Protein AF-A0A7W1S9Z3-F1 (afdb_monomer)

Foldseek 3Di:
DAAEWAEEEEALALVRLQVLLVCLVVVTAYEYEAQADQLDQLAFQAAFKDKQDLQFLDLVSNVVSVVVVVVQVVLCVVLVHDFWAFQKEKEKEFPPQPRNVSSVVSCVVSVADKDKAFPVRCCVQQVLWDDDRRMIMIIHRRMTIGRRSVSSVSSNVSSVVSPYHYYHSWDWPDWDDDPQKIWTDTPPHIHIHRYYHYDNFLQVQVRVVRVVRHDPDWKFKWKKFAFDFPCLVCQARNNHHWYWYSYDCVLPVFIKTWHGQDPNRHTIIIGPTHDTDDHSVPDDFDDDVVRVVSRVVVCVNTRVRTDGTPDMTIHMHD

Mean predicted aligned error: 3.69 Å

Radius of gyration: 21.18 Å; Cα contacts (8 Å, |Δi|>4): 714; chains: 1; bounding box: 55×40×62 Å

Nearest PDB structures (foldseek):
  3m0o-assembly2_B  TM=9.487E-01  e=1.209E-37  Bacillus sp. B-0618
  3m12-assembly1_A  TM=9.462E-01  e=5.869E-37  Bacillus sp. B-0618
  2a89-assembly1_A  TM=9.460E-01  e=8.981E-37  Bacillus sp. B-0618
  3bhk-assembly1_A  TM=9.436E-01  e=2.681E-36  Bacillus sp. B-0618
  7exs-assembly1_A  TM=9.463E-01  e=5.559E-36  Thermomicrobium roseum DSM 5159

pLDDT: mean 95.24, std 4.73, range [48.91, 98.88]

Solvent-accessible surface area (backbone atoms only — not comparable to full-atom values): 16534 Å² total; per-residue (Å²): 130,70,55,79,33,51,31,35,29,35,23,59,36,54,64,18,13,48,49,43,20,58,42,5,71,69,72,37,46,29,37,38,34,15,60,46,61,82,79,44,75,88,50,64,40,48,49,79,64,40,83,45,62,54,83,31,65,44,48,69,55,28,56,51,36,63,63,44,56,61,53,50,56,53,46,25,66,73,65,72,49,91,49,72,45,70,35,18,26,35,41,34,32,50,68,80,40,65,64,61,52,36,16,54,50,22,27,56,76,62,71,47,80,67,44,83,35,50,23,70,56,42,38,69,76,39,66,67,41,51,64,53,83,68,27,30,33,40,38,31,66,81,9,18,40,29,33,32,36,58,50,27,51,45,25,44,55,50,7,44,74,43,61,24,47,77,39,58,62,39,48,77,75,48,74,47,80,53,98,76,33,32,41,41,30,39,93,88,53,52,37,34,19,54,38,74,46,86,35,44,60,55,58,34,48,66,58,34,40,76,73,72,43,84,64,96,65,52,29,25,49,24,52,44,34,17,25,39,46,82,57,57,79,58,33,24,69,78,57,24,45,28,38,38,40,60,60,59,55,90,83,36,87,41,42,40,33,35,35,36,16,60,95,80,56,32,38,34,46,33,43,65,55,61,54,73,49,85,54,77,87,76,65,76,64,71,71,59,64,70,62,51,54,52,48,49,56,48,23,60,60,38,26,62,52,48,68,49,82,71,47,68,43,48,41,43,46,89

Structure (mmCIF, N/CA/C/O backbone):
data_AF-A0A7W1S9Z3-F1
#
_entry.id   AF-A0A7W1S9Z3-F1
#
loop_
_atom_site.group_PDB
_atom_site.id
_atom_site.type_symbol
_atom_site.label_atom_id
_atom_site.label_alt_id
_atom_site.label_comp_id
_atom_site.label_asym_id
_atom_site.label_entity_id
_atom_site.label_seq_id
_atom_site.pdbx_PDB_ins_code
_atom_site.Cartn_x
_atom_site.Cartn_y
_atom_site.Cartn_z
_atom_site.occupancy
_atom_site.B_iso_or_equiv
_atom_site.auth_seq_id
_atom_site.auth_comp_id
_atom_site.auth_asym_id
_atom_site.auth_atom_id
_atom_site.pdbx_PDB_model_num
ATOM 1 N N . MET A 1 1 ? -28.248 4.549 26.905 1.00 48.91 1 MET A N 1
ATOM 2 C CA . MET A 1 1 ? -27.592 3.364 27.504 1.00 48.91 1 MET A CA 1
ATOM 3 C C . MET A 1 1 ? -26.365 3.081 26.658 1.00 48.91 1 MET A C 1
ATOM 5 O O . MET A 1 1 ? -26.516 3.104 25.446 1.00 48.91 1 MET A O 1
ATOM 9 N N . ALA A 1 2 ? -25.180 2.916 27.246 1.00 60.16 2 ALA A N 1
ATOM 10 C CA . ALA A 1 2 ? -23.969 2.644 26.470 1.00 60.16 2 ALA A CA 1
ATOM 11 C C . ALA A 1 2 ? -24.013 1.217 25.902 1.00 60.16 2 ALA A C 1
ATOM 13 O O . ALA A 1 2 ? -24.284 0.265 26.637 1.00 60.16 2 ALA A O 1
ATOM 14 N N . THR A 1 3 ? -23.771 1.069 24.600 1.00 75.62 3 THR A N 1
ATOM 15 C CA . THR A 1 3 ? -23.651 -0.246 23.959 1.00 75.62 3 THR A CA 1
ATOM 16 C C . THR A 1 3 ? -22.256 -0.797 24.244 1.00 75.62 3 THR A C 1
ATOM 18 O O . THR A 1 3 ? -21.263 -0.132 23.950 1.00 75.62 3 THR A O 1
ATOM 21 N N . ASN A 1 4 ? -22.182 -1.991 24.840 1.00 90.31 4 ASN A N 1
ATOM 22 C CA . ASN A 1 4 ? -20.926 -2.580 25.302 1.00 90.31 4 ASN A CA 1
ATOM 23 C C . ASN A 1 4 ? -20.324 -3.548 24.272 1.00 90.31 4 ASN A C 1
ATOM 25 O O . ASN A 1 4 ? -20.988 -4.516 23.893 1.00 90.31 4 ASN A O 1
ATOM 29 N N . PHE A 1 5 ? -19.061 -3.333 23.907 1.00 97.88 5 PHE A N 1
ATOM 30 C CA . PHE A 1 5 ? -18.268 -4.142 22.976 1.00 97.88 5 PHE A CA 1
ATOM 31 C C . PHE A 1 5 ? -17.057 -4.771 23.674 1.00 97.88 5 PHE A C 1
ATOM 33 O O . PHE A 1 5 ? -16.662 -4.358 24.761 1.00 97.88 5 PHE A O 1
ATOM 40 N N . ASP A 1 6 ? -16.433 -5.758 23.042 1.00 98.06 6 ASP A N 1
ATOM 41 C CA . ASP A 1 6 ? -15.171 -6.315 23.537 1.00 98.06 6 ASP A CA 1
ATOM 42 C C . ASP A 1 6 ? -13.989 -5.482 23.004 1.00 98.06 6 ASP A C 1
ATOM 44 O O . ASP A 1 6 ? -13.036 -5.192 23.734 1.00 98.06 6 ASP A O 1
ATOM 48 N N . ALA A 1 7 ? -14.098 -4.992 21.760 1.00 98.50 7 ALA A N 1
ATOM 49 C CA . ALA A 1 7 ? -13.136 -4.076 21.154 1.00 98.50 7 ALA A CA 1
ATOM 50 C C . ALA A 1 7 ? -13.803 -2.989 20.294 1.00 98.50 7 ALA A C 1
ATOM 52 O O . ALA A 1 7 ? -14.726 -3.265 19.526 1.00 98.50 7 ALA A O 1
ATOM 53 N N . ILE A 1 8 ? -13.277 -1.764 20.377 1.00 98.62 8 ILE A N 1
ATOM 54 C CA . ILE A 1 8 ? -13.543 -0.685 19.414 1.00 98.62 8 ILE A CA 1
ATOM 55 C C . ILE A 1 8 ? -12.305 -0.485 18.536 1.00 98.62 8 ILE A C 1
ATOM 57 O O . ILE A 1 8 ? -11.194 -0.363 19.047 1.00 98.62 8 ILE A O 1
ATOM 61 N N . VAL A 1 9 ? -12.478 -0.418 17.220 1.00 98.69 9 VAL A N 1
ATOM 62 C CA . VAL A 1 9 ? -11.413 -0.136 16.251 1.00 98.69 9 VAL A CA 1
ATOM 63 C C . VAL A 1 9 ? -11.658 1.234 15.622 1.00 98.69 9 VAL A C 1
ATOM 65 O O . VAL A 1 9 ? -12.729 1.487 15.075 1.00 98.69 9 VAL A O 1
ATOM 68 N N . LEU A 1 10 ? -10.666 2.122 15.700 1.00 98.00 10 LEU A N 1
ATOM 69 C CA . LEU A 1 10 ? -10.697 3.453 15.091 1.00 98.00 10 LEU A CA 1
ATOM 70 C C . LEU A 1 10 ? -9.969 3.462 13.746 1.00 98.00 10 LEU A C 1
ATOM 72 O O . LEU A 1 10 ? -8.757 3.243 13.689 1.00 98.00 10 LEU A O 1
ATOM 76 N N . GLY A 1 11 ? -10.701 3.821 12.696 1.00 97.88 11 GLY A N 1
ATOM 77 C CA . GLY A 1 11 ? -10.232 3.901 11.318 1.00 97.88 11 GLY A CA 1
ATOM 78 C C . GLY A 1 11 ? -10.487 2.598 10.565 1.00 97.88 11 GLY A C 1
ATOM 79 O O . GLY A 1 11 ? -10.055 1.534 10.991 1.00 97.88 11 GLY A O 1
ATOM 80 N N . ALA A 1 12 ? -11.148 2.680 9.414 1.00 98.00 12 ALA A N 1
ATOM 81 C CA . ALA A 1 12 ? -11.474 1.559 8.529 1.00 98.00 12 ALA A CA 1
ATOM 82 C C . ALA A 1 12 ? -10.461 1.377 7.388 1.00 98.00 12 ALA A C 1
ATOM 84 O O . ALA A 1 12 ? -10.785 0.807 6.345 1.00 98.00 12 ALA A O 1
ATOM 85 N N . GLY A 1 13 ? -9.233 1.873 7.561 1.00 97.12 13 GLY A N 1
ATOM 86 C CA . GLY A 1 13 ? -8.145 1.675 6.604 1.00 97.12 13 GLY A CA 1
ATOM 87 C C . GLY A 1 13 ? -7.641 0.226 6.557 1.00 97.12 13 GLY A C 1
ATOM 88 O O . GLY A 1 13 ? -8.239 -0.686 7.128 1.00 97.12 13 GLY A O 1
ATOM 89 N N . ALA A 1 14 ? -6.492 0.005 5.914 1.00 96.88 14 ALA A N 1
ATOM 90 C CA . ALA A 1 14 ? -5.880 -1.321 5.774 1.00 96.88 14 ALA A CA 1
ATOM 91 C C . ALA A 1 14 ? -5.699 -2.025 7.126 1.00 96.88 14 ALA A C 1
ATOM 93 O O . ALA A 1 14 ? -6.090 -3.178 7.279 1.00 96.88 14 ALA A O 1
ATOM 94 N N . MET A 1 15 ? -5.174 -1.304 8.119 1.00 98.06 15 MET A N 1
ATOM 95 C CA . MET A 1 15 ? -4.895 -1.872 9.439 1.00 98.06 15 MET A CA 1
ATOM 96 C C . MET A 1 15 ? -6.175 -2.132 10.240 1.00 98.06 15 MET A C 1
ATOM 98 O O . MET A 1 15 ? -6.333 -3.202 10.819 1.00 98.06 15 MET A O 1
ATOM 102 N N . GLY A 1 16 ? -7.102 -1.172 10.265 1.00 98.44 16 GLY A N 1
ATOM 103 C CA . GLY A 1 16 ? -8.304 -1.282 11.089 1.00 98.44 16 GLY A CA 1
ATOM 104 C C . GLY A 1 16 ? -9.348 -2.245 10.533 1.00 98.44 16 GLY A C 1
ATOM 105 O O . GLY A 1 16 ? -9.939 -3.002 11.298 1.00 98.44 16 GLY A O 1
ATOM 106 N N . SER A 1 17 ? -9.519 -2.303 9.207 1.00 98.69 17 SER A N 1
ATOM 107 C CA . SER A 1 17 ? -10.377 -3.317 8.577 1.00 98.69 17 SER A CA 1
ATOM 108 C C . SER A 1 17 ? -9.868 -4.735 8.860 1.00 98.69 17 SER A C 1
ATOM 110 O O . SER A 1 17 ? -10.650 -5.585 9.284 1.00 98.69 17 SER A O 1
ATOM 112 N N . ALA A 1 18 ? -8.556 -4.974 8.728 1.00 98.50 18 ALA A N 1
ATOM 113 C CA . ALA A 1 18 ? -7.939 -6.249 9.087 1.00 98.50 18 ALA A CA 1
ATOM 114 C C . ALA A 1 18 ? -8.123 -6.570 10.580 1.00 98.50 18 ALA A C 1
ATOM 116 O O . ALA A 1 18 ? -8.553 -7.670 10.923 1.00 98.50 18 ALA A O 1
ATOM 117 N N . ALA A 1 19 ? -7.862 -5.607 11.472 1.00 98.75 19 ALA A N 1
ATOM 118 C CA . ALA A 1 19 ? -8.045 -5.790 12.911 1.00 98.75 19 ALA A CA 1
ATOM 119 C C . ALA A 1 19 ? -9.494 -6.155 13.264 1.00 98.75 19 ALA A C 1
ATOM 121 O O . ALA A 1 19 ? -9.718 -7.106 14.011 1.00 98.75 19 ALA A O 1
ATOM 122 N N . ALA A 1 20 ? -10.479 -5.448 12.703 1.00 98.88 20 ALA A N 1
ATOM 123 C CA . ALA A 1 20 ? -11.887 -5.742 12.943 1.00 98.88 20 ALA A CA 1
ATOM 124 C C . ALA A 1 20 ? -12.283 -7.131 12.435 1.00 98.88 20 ALA A C 1
ATOM 126 O O . ALA A 1 20 ? -12.959 -7.861 13.156 1.00 98.88 20 ALA A O 1
ATOM 127 N N . TYR A 1 21 ? -11.818 -7.518 11.244 1.00 98.81 21 TYR A N 1
ATOM 128 C CA . TYR A 1 21 ? -12.045 -8.855 10.698 1.00 98.81 21 TYR A CA 1
ATOM 129 C C . TYR A 1 21 ? -11.482 -9.951 11.606 1.00 98.81 21 TYR A C 1
ATOM 131 O O . TYR A 1 21 ? -12.229 -10.840 12.008 1.00 98.81 21 TYR A O 1
ATOM 139 N N . TYR A 1 22 ? -10.200 -9.884 11.972 1.00 98.56 22 TYR A N 1
ATOM 140 C CA . TYR A 1 22 ? -9.576 -10.935 12.781 1.00 98.56 22 TYR A CA 1
ATOM 141 C C . TYR A 1 22 ? -10.125 -10.983 14.214 1.00 98.56 22 TYR A C 1
ATOM 143 O O . TYR A 1 22 ? -10.267 -12.072 14.769 1.00 98.56 22 TYR A O 1
ATOM 151 N N . LEU A 1 23 ? -10.494 -9.840 14.805 1.00 98.69 23 LEU A N 1
ATOM 152 C CA . LEU A 1 23 ? -11.169 -9.806 16.107 1.00 98.69 23 LEU A CA 1
ATOM 153 C C . LEU A 1 23 ? -12.571 -10.431 16.034 1.00 98.69 23 LEU A C 1
ATOM 155 O O . LEU A 1 23 ? -12.910 -11.263 16.875 1.00 98.69 23 LEU A O 1
ATOM 159 N N . ALA A 1 24 ? -13.367 -10.079 15.022 1.00 98.75 24 ALA A N 1
ATOM 160 C CA . ALA A 1 24 ? -14.712 -10.625 14.846 1.00 98.75 24 ALA A CA 1
ATOM 161 C C . ALA A 1 24 ? -14.682 -12.126 14.525 1.00 98.75 24 ALA A C 1
ATOM 163 O O . ALA A 1 24 ? -15.423 -12.900 15.125 1.00 98.75 24 ALA A O 1
ATOM 164 N N . LYS A 1 25 ? -13.753 -12.568 13.665 1.00 98.44 25 LYS A N 1
ATOM 165 C CA . LYS A 1 25 ? -13.512 -13.990 13.365 1.00 98.44 25 LYS A CA 1
ATOM 166 C C . LYS A 1 25 ? -13.123 -14.794 14.611 1.00 98.44 25 LYS A C 1
ATOM 168 O O . LYS A 1 25 ? -13.446 -15.974 14.708 1.00 98.44 25 LYS A O 1
ATOM 173 N N . ALA A 1 26 ? -12.479 -14.156 15.589 1.00 98.38 26 ALA A N 1
ATOM 174 C CA . ALA A 1 26 ? -12.191 -14.736 16.901 1.00 98.38 26 ALA A CA 1
ATOM 175 C C . ALA A 1 26 ? -13.387 -14.694 17.883 1.00 98.38 26 ALA A C 1
ATOM 177 O O . ALA A 1 26 ? -13.215 -14.970 19.072 1.00 98.38 26 ALA A O 1
ATOM 178 N N . GLY A 1 27 ? -14.588 -14.337 17.417 1.00 98.31 27 GLY A N 1
ATOM 179 C CA . GLY A 1 27 ? -15.824 -14.314 18.202 1.00 98.31 27 GLY A CA 1
ATOM 180 C C . GLY A 1 27 ? -15.988 -13.094 19.112 1.00 98.31 27 GLY A C 1
ATOM 181 O O . GLY A 1 27 ? -16.847 -13.110 19.991 1.00 98.31 27 GLY A O 1
ATOM 182 N N . GLN A 1 28 ? -15.168 -12.053 18.941 1.00 98.56 28 GLN A N 1
ATOM 183 C CA . GLN A 1 28 ? -15.280 -10.822 19.727 1.00 98.56 28 GLN A CA 1
ATOM 184 C C . GLN A 1 28 ? -16.414 -9.935 19.199 1.00 98.56 28 GLN A C 1
ATOM 186 O O . GLN A 1 28 ? -16.617 -9.814 17.990 1.00 98.56 28 GLN A O 1
ATOM 191 N N . ARG A 1 29 ? -17.109 -9.228 20.095 1.00 98.44 29 ARG A N 1
ATOM 192 C CA . ARG A 1 29 ? -18.057 -8.166 19.729 1.00 98.44 29 ARG A CA 1
ATOM 193 C C . ARG A 1 29 ? -17.278 -6.908 19.373 1.00 98.44 29 ARG A C 1
ATOM 195 O O . ARG A 1 29 ? -16.767 -6.219 20.258 1.00 98.44 29 ARG A O 1
ATOM 202 N N . VAL A 1 30 ? -17.187 -6.610 18.082 1.00 98.81 30 VAL A N 1
ATOM 203 C CA . VAL A 1 30 ? -16.363 -5.515 17.554 1.00 98.81 30 VAL A CA 1
ATOM 204 C C . VAL A 1 30 ? -17.230 -4.367 17.055 1.00 98.81 30 VAL A C 1
ATOM 206 O O . VAL A 1 30 ? -18.207 -4.590 16.342 1.00 98.81 30 VAL A O 1
ATOM 209 N N . LEU A 1 31 ? -16.829 -3.140 17.382 1.00 98.69 31 LEU A N 1
ATOM 210 C CA . LEU A 1 31 ? -17.309 -1.921 16.734 1.00 98.69 31 LEU A CA 1
ATOM 211 C C . LEU A 1 31 ? -16.158 -1.273 15.965 1.00 98.69 31 LEU A C 1
ATOM 213 O O . LEU A 1 31 ? -15.137 -0.938 16.557 1.00 98.69 31 LEU A O 1
ATOM 217 N N . LEU A 1 32 ? -16.324 -1.059 14.665 1.00 98.81 32 LEU A N 1
ATOM 218 C CA . LEU A 1 32 ? -15.376 -0.320 13.834 1.00 98.81 32 LEU A CA 1
ATOM 219 C C . LEU A 1 32 ? -15.972 1.041 13.461 1.00 98.81 32 LEU A C 1
ATOM 221 O O . LEU A 1 32 ? -17.052 1.106 12.873 1.00 98.81 32 LEU A O 1
ATOM 225 N N . LEU A 1 33 ? -15.259 2.116 13.797 1.00 98.44 33 LEU A N 1
ATOM 226 C CA . LEU A 1 33 ? -15.659 3.501 13.546 1.00 98.44 33 LEU A CA 1
ATOM 227 C C . LEU A 1 33 ? -14.732 4.140 12.508 1.00 98.44 33 LEU A C 1
ATOM 229 O O . LEU A 1 33 ? -13.513 4.148 12.684 1.00 98.44 33 LEU A O 1
ATOM 233 N N . GLU A 1 34 ? -15.307 4.708 11.452 1.00 98.06 34 GLU A N 1
ATOM 234 C CA . GLU A 1 34 ? -14.590 5.462 10.420 1.00 98.06 34 GLU A CA 1
ATOM 235 C C . GLU A 1 34 ? -15.202 6.847 10.271 1.00 98.06 34 GLU A C 1
ATOM 237 O O . GLU A 1 34 ? -16.414 6.971 10.138 1.00 98.06 34 GLU A O 1
ATOM 242 N N . GLN A 1 35 ? -14.368 7.886 10.275 1.00 96.44 35 GLN A N 1
ATOM 243 C CA . GLN A 1 35 ? -14.819 9.276 10.199 1.00 96.44 35 GLN A CA 1
ATOM 244 C C . GLN A 1 35 ? -15.372 9.651 8.809 1.00 96.44 35 GLN A C 1
ATOM 246 O O . GLN A 1 35 ? -16.125 10.615 8.704 1.00 96.44 35 GLN A O 1
ATOM 251 N N . PHE A 1 36 ? -15.035 8.897 7.757 1.00 96.56 36 PHE A N 1
ATOM 252 C CA . PHE A 1 36 ? -15.500 9.101 6.376 1.00 96.56 36 PHE A CA 1
ATOM 253 C C . PHE A 1 36 ? -16.330 7.917 5.840 1.00 96.56 36 PHE A C 1
ATOM 255 O O . PHE A 1 36 ? -16.656 6.979 6.568 1.00 96.56 36 PHE A O 1
ATOM 262 N N . GLU A 1 37 ? -16.680 7.917 4.551 1.00 97.50 37 GLU A N 1
ATOM 263 C CA . GLU A 1 37 ? -17.169 6.704 3.894 1.00 97.50 37 GLU A CA 1
ATOM 264 C C . GLU A 1 37 ? -16.095 5.600 3.835 1.00 97.50 37 GLU A C 1
ATOM 266 O O . GLU A 1 37 ? -14.893 5.868 3.783 1.00 97.50 37 GLU A O 1
ATOM 271 N N . PHE A 1 38 ? -16.505 4.328 3.803 1.00 97.06 38 PHE A N 1
ATOM 272 C CA . PHE A 1 38 ? -15.551 3.239 3.581 1.00 97.06 38 PHE A CA 1
ATOM 273 C C . PHE A 1 38 ? -14.879 3.365 2.211 1.00 97.06 38 PHE A C 1
ATOM 275 O O . PHE A 1 38 ? -15.517 3.727 1.224 1.00 97.06 38 PHE A O 1
ATOM 282 N N . ASN A 1 39 ? -13.585 3.027 2.147 1.00 95.12 39 ASN A N 1
ATOM 283 C CA . ASN A 1 39 ? -12.771 3.129 0.930 1.00 95.12 39 ASN A CA 1
ATOM 284 C C . ASN A 1 39 ? -12.691 4.562 0.339 1.00 95.12 39 ASN A C 1
ATOM 286 O O . ASN A 1 39 ? -12.491 4.740 -0.864 1.00 95.12 39 ASN A O 1
ATOM 290 N N . HIS A 1 40 ? -12.823 5.590 1.184 1.00 94.00 40 HIS A N 1
ATOM 291 C CA . HIS A 1 40 ? -12.600 6.988 0.812 1.00 94.00 40 HIS A CA 1
ATOM 292 C C . HIS A 1 40 ? -11.157 7.252 0.329 1.00 94.00 40 HIS A C 1
ATOM 294 O O . HIS A 1 40 ? -10.205 6.549 0.675 1.00 94.00 40 HIS A O 1
ATOM 300 N N . GLN A 1 41 ? -10.971 8.338 -0.427 1.00 91.44 41 GLN A N 1
ATOM 301 C CA . GLN A 1 41 ? -9.668 8.728 -0.998 1.00 91.44 41 GLN A CA 1
ATOM 302 C C . GLN A 1 41 ? -8.856 9.672 -0.109 1.00 91.44 41 GLN A C 1
ATOM 304 O O . GLN A 1 41 ? -7.794 10.148 -0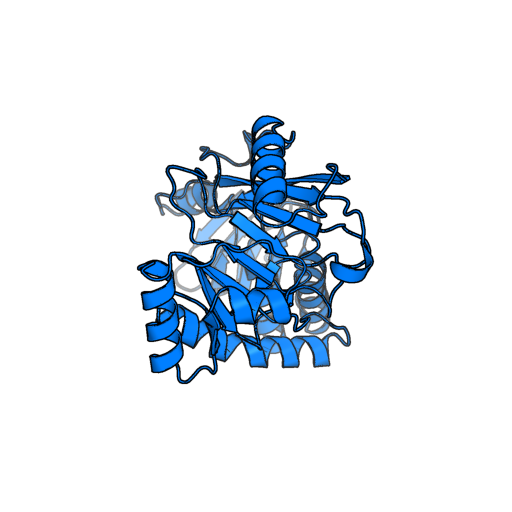.500 1.00 91.44 41 GLN A O 1
ATOM 309 N N . LYS A 1 42 ? -9.357 9.966 1.092 1.00 90.50 42 LYS A N 1
ATOM 310 C CA . LYS A 1 42 ? -8.675 10.904 1.987 1.00 90.50 42 LYS A CA 1
ATOM 311 C C . LYS A 1 42 ? -7.485 10.260 2.689 1.00 90.50 42 LYS A C 1
ATOM 313 O O . LYS A 1 42 ? -6.647 11.021 3.111 1.00 90.50 42 LYS A O 1
ATOM 318 N N . GLY A 1 43 ? -7.396 8.922 2.783 1.00 90.12 43 GLY A N 1
ATOM 319 C CA . GLY A 1 43 ? -6.361 8.163 3.514 1.00 90.12 43 GLY A CA 1
ATOM 320 C C . GLY A 1 43 ? -5.252 7.511 2.673 1.00 90.12 43 GLY A C 1
ATOM 321 O O . GLY A 1 43 ? -5.016 7.860 1.524 1.00 90.12 43 GLY A O 1
ATOM 322 N N . SER A 1 44 ? -4.569 6.516 3.251 1.00 91.56 44 SER A N 1
ATOM 323 C CA . SER A 1 44 ? -3.411 5.827 2.633 1.00 91.56 44 SER A CA 1
ATOM 324 C C . SER A 1 44 ? -3.726 4.448 2.040 1.00 91.56 44 SER A C 1
ATOM 326 O O . SER A 1 44 ? -2.882 3.829 1.390 1.00 91.56 44 SER A O 1
ATOM 328 N N . SER A 1 45 ? -4.924 3.921 2.306 1.00 89.44 45 SER A N 1
ATOM 329 C CA . SER A 1 45 ? -5.265 2.501 2.101 1.00 89.44 45 SER A CA 1
ATOM 330 C C . SER A 1 45 ? -6.137 2.225 0.873 1.00 89.44 45 SER A C 1
ATOM 332 O O . SER A 1 45 ? -6.569 1.094 0.679 1.00 89.44 45 SER A O 1
ATOM 334 N N . TYR A 1 46 ? -6.392 3.237 0.042 1.00 89.56 46 TYR A N 1
ATOM 335 C CA . TYR A 1 46 ? -7.165 3.097 -1.191 1.00 89.56 46 TYR A CA 1
ATOM 336 C C . TYR A 1 46 ? -6.251 2.917 -2.414 1.00 89.56 46 TYR A C 1
ATOM 338 O O . TYR A 1 46 ? -5.049 3.208 -2.376 1.00 89.56 46 TYR A O 1
ATOM 346 N N . GLY A 1 47 ? -6.829 2.464 -3.523 1.00 88.06 47 GLY A N 1
ATOM 347 C CA . GLY A 1 47 ? -6.167 2.409 -4.824 1.00 88.06 47 GLY A CA 1
ATOM 348 C C . GLY A 1 47 ? -6.125 1.011 -5.430 1.00 88.06 47 GLY A C 1
ATOM 349 O O . GLY A 1 47 ? -6.539 0.020 -4.825 1.00 88.06 47 GLY A O 1
ATOM 350 N N . LEU A 1 48 ? -5.623 0.957 -6.664 1.00 89.38 48 LEU A N 1
ATOM 351 C CA . LEU A 1 48 ? -5.670 -0.237 -7.510 1.00 89.38 48 LEU A CA 1
ATOM 352 C C . LEU A 1 48 ? -4.588 -1.268 -7.183 1.00 89.38 48 LEU A C 1
ATOM 354 O O . LEU A 1 48 ? -4.729 -2.430 -7.562 1.00 89.38 48 LEU A O 1
ATOM 358 N N . SER A 1 49 ? -3.501 -0.850 -6.530 1.00 91.38 49 SER A N 1
ATOM 359 C CA . SER A 1 49 ? -2.333 -1.705 -6.322 1.00 91.38 49 SER A CA 1
ATOM 360 C C . SER A 1 49 ? -1.402 -1.225 -5.199 1.00 91.38 49 SER A C 1
ATOM 362 O O . SER A 1 49 ? -1.176 -0.020 -5.002 1.00 91.38 49 SER A O 1
ATOM 364 N N . ARG A 1 50 ? -0.831 -2.193 -4.477 1.00 95.44 50 ARG A N 1
ATOM 365 C CA . ARG A 1 50 ? 0.306 -2.083 -3.550 1.00 95.44 50 ARG A CA 1
ATOM 366 C C . ARG A 1 50 ? 1.230 -3.278 -3.758 1.00 95.44 50 ARG A C 1
ATOM 368 O O . ARG A 1 50 ? 0.742 -4.370 -4.033 1.00 95.44 50 ARG A O 1
ATOM 375 N N . ILE A 1 51 ? 2.533 -3.065 -3.600 1.00 97.56 51 ILE A N 1
ATOM 376 C CA . ILE A 1 51 ? 3.526 -4.140 -3.667 1.00 97.56 51 ILE A CA 1
ATOM 377 C C . ILE A 1 51 ? 3.467 -4.946 -2.365 1.00 97.56 51 ILE A C 1
ATOM 379 O O . ILE A 1 51 ? 3.494 -4.365 -1.281 1.00 97.56 51 ILE A O 1
ATOM 383 N N . ILE A 1 52 ? 3.423 -6.271 -2.485 1.00 97.94 52 ILE A N 1
ATOM 384 C CA . ILE A 1 52 ? 3.764 -7.217 -1.416 1.00 97.94 52 ILE A CA 1
ATOM 385 C C . ILE A 1 52 ? 5.086 -7.891 -1.796 1.00 97.94 52 ILE A C 1
ATOM 387 O O . ILE A 1 52 ? 5.276 -8.256 -2.956 1.00 97.94 52 ILE A O 1
ATOM 391 N N . ARG A 1 53 ? 6.034 -7.989 -0.857 1.00 97.88 53 ARG A N 1
ATOM 392 C CA . ARG A 1 53 ? 7.378 -8.528 -1.117 1.00 97.88 53 ARG A CA 1
ATOM 393 C C . ARG A 1 53 ? 8.015 -9.106 0.141 1.00 97.88 53 ARG A C 1
ATOM 395 O O . ARG A 1 53 ? 7.696 -8.679 1.245 1.00 97.88 53 ARG A O 1
ATOM 402 N N . TYR A 1 54 ? 8.959 -10.025 -0.048 1.00 98.00 54 TYR A N 1
ATOM 403 C CA . TYR A 1 54 ? 9.910 -10.418 0.998 1.00 98.00 54 TYR A CA 1
ATOM 404 C C . TYR A 1 54 ? 11.166 -9.544 1.025 1.00 98.00 54 TYR A C 1
ATOM 406 O O . TYR A 1 54 ? 11.830 -9.492 2.050 1.00 98.00 54 TYR A O 1
ATOM 414 N N . ALA A 1 55 ? 11.500 -8.886 -0.090 1.00 97.19 55 ALA A N 1
ATOM 415 C CA . ALA A 1 55 ? 12.783 -8.230 -0.352 1.00 97.19 55 ALA A CA 1
ATOM 416 C C . ALA A 1 55 ? 13.016 -6.961 0.491 1.00 97.19 55 ALA A C 1
ATOM 418 O O . ALA A 1 55 ? 13.028 -5.858 -0.042 1.00 97.19 55 ALA A O 1
ATOM 419 N N . TYR A 1 56 ? 13.107 -7.093 1.815 1.00 97.38 56 TYR A N 1
ATOM 420 C CA . TYR A 1 56 ? 13.406 -6.028 2.776 1.00 97.38 56 TYR A CA 1
ATOM 421 C C . TYR A 1 56 ? 14.875 -6.077 3.197 1.00 97.38 56 TYR A C 1
ATOM 423 O O . TYR A 1 56 ? 15.442 -7.152 3.333 1.00 97.38 56 TYR A O 1
ATOM 431 N N . ASP A 1 57 ? 15.463 -4.913 3.459 1.00 94.88 57 ASP A N 1
ATOM 432 C CA . ASP A 1 57 ? 16.804 -4.730 4.031 1.00 94.88 57 ASP A CA 1
ATOM 433 C C . ASP A 1 57 ? 16.836 -4.880 5.567 1.00 94.88 57 ASP A C 1
ATOM 435 O O . ASP A 1 57 ? 17.892 -4.751 6.185 1.00 94.88 57 ASP A O 1
ATOM 439 N N . PHE A 1 58 ? 15.682 -5.177 6.172 1.00 94.94 58 PHE A N 1
ATOM 440 C CA . PHE A 1 58 ? 15.507 -5.481 7.590 1.00 94.94 58 PHE A CA 1
ATOM 441 C C . PHE A 1 58 ? 14.944 -6.902 7.768 1.00 94.94 58 PHE A C 1
ATOM 443 O O . PHE A 1 58 ? 13.783 -7.136 7.405 1.00 94.94 58 PHE A O 1
ATOM 450 N N . PRO A 1 59 ? 15.691 -7.838 8.389 1.00 94.50 59 PRO A N 1
ATOM 451 C CA . PRO A 1 59 ? 15.255 -9.226 8.581 1.00 94.50 59 PRO A CA 1
ATOM 452 C C . PRO A 1 59 ? 13.907 -9.369 9.299 1.00 94.50 59 PRO A C 1
ATOM 454 O O . PRO A 1 59 ? 13.111 -10.246 8.977 1.00 94.50 59 PRO A O 1
ATOM 457 N N . GLN A 1 60 ? 13.580 -8.461 10.222 1.00 95.75 60 GLN A N 1
ATOM 458 C CA . GLN A 1 60 ? 12.308 -8.488 10.952 1.00 95.75 60 GLN A CA 1
ATOM 459 C C . GLN A 1 60 ? 11.098 -8.309 10.024 1.00 95.75 60 GLN A C 1
ATOM 461 O O . GLN A 1 60 ? 10.043 -8.894 10.266 1.00 95.75 60 GLN A O 1
ATOM 466 N N . TYR A 1 61 ? 11.241 -7.529 8.948 1.00 96.94 61 TYR A N 1
ATOM 467 C CA . TYR A 1 61 ? 10.188 -7.390 7.941 1.00 96.94 61 TYR A CA 1
ATOM 468 C C . TYR A 1 61 ? 10.085 -8.625 7.044 1.00 96.94 61 TYR A C 1
ATOM 470 O O . TYR A 1 61 ? 8.986 -8.944 6.596 1.00 96.94 61 TYR A O 1
ATOM 478 N N . VAL A 1 62 ? 11.187 -9.351 6.825 1.00 97.31 62 VAL A N 1
ATOM 479 C CA . VAL A 1 62 ? 11.161 -10.653 6.141 1.00 97.31 62 VAL A CA 1
ATOM 480 C C . VAL A 1 62 ? 10.368 -11.666 6.972 1.00 97.31 62 VAL A C 1
ATOM 482 O O . VAL A 1 62 ? 9.473 -12.323 6.441 1.00 97.31 62 VAL A O 1
ATOM 485 N N . GLU A 1 63 ? 10.620 -11.740 8.282 1.00 95.69 63 GLU A N 1
ATOM 486 C CA . GLU A 1 63 ? 9.866 -12.612 9.194 1.00 95.69 63 GLU A CA 1
ATOM 487 C C . GLU A 1 63 ? 8.384 -12.232 9.277 1.00 95.69 63 GLU A C 1
ATOM 489 O O . GLU A 1 63 ? 7.512 -13.101 9.214 1.00 95.69 63 GLU A O 1
ATOM 494 N N . LEU A 1 64 ? 8.071 -10.935 9.339 1.00 96.06 64 LEU A N 1
ATOM 495 C CA . LEU A 1 64 ? 6.684 -10.480 9.287 1.00 96.06 64 LEU A CA 1
ATOM 496 C C . LEU A 1 64 ? 6.019 -10.871 7.961 1.00 96.06 64 LEU A C 1
ATOM 498 O O . LEU A 1 64 ? 4.898 -11.377 7.962 1.00 96.06 64 LEU A O 1
ATOM 502 N N . ALA A 1 65 ? 6.708 -10.688 6.831 1.00 96.12 65 ALA A N 1
ATOM 503 C CA . ALA A 1 65 ? 6.191 -11.079 5.527 1.00 96.12 65 ALA A CA 1
ATOM 504 C C . ALA A 1 65 ? 5.878 -12.584 5.481 1.00 96.12 65 ALA A C 1
ATOM 506 O O . ALA A 1 65 ? 4.801 -12.953 5.016 1.00 96.12 65 ALA A O 1
ATOM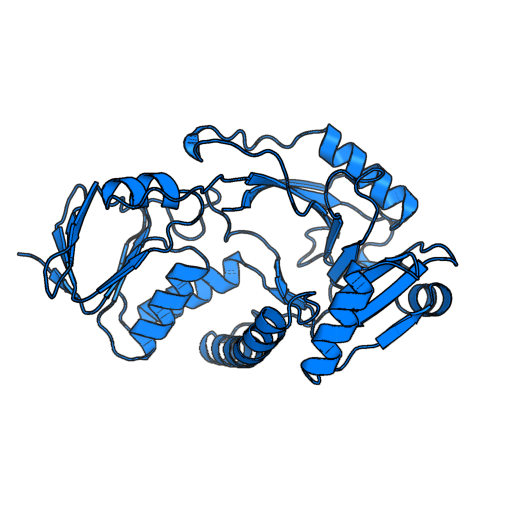 507 N N . LYS A 1 66 ? 6.734 -13.454 6.041 1.00 95.44 66 LYS A N 1
ATOM 508 C CA . LYS A 1 66 ? 6.476 -14.909 6.113 1.00 95.44 66 LYS A CA 1
ATOM 509 C C . LYS A 1 66 ? 5.163 -15.250 6.799 1.00 95.44 66 LYS A C 1
ATOM 511 O O . LYS A 1 66 ? 4.460 -16.138 6.327 1.00 95.44 66 LYS A O 1
ATOM 516 N N . ALA A 1 67 ? 4.830 -14.547 7.879 1.00 92.81 67 ALA A N 1
ATOM 517 C CA . ALA A 1 67 ? 3.565 -14.745 8.576 1.00 92.81 67 ALA A CA 1
ATOM 518 C C . ALA A 1 67 ? 2.363 -14.255 7.748 1.00 92.81 67 ALA A C 1
ATOM 520 O O . ALA A 1 67 ? 1.286 -14.838 7.816 1.00 92.81 67 ALA A O 1
ATOM 521 N N . VAL A 1 68 ? 2.546 -13.207 6.941 1.00 94.00 68 VAL A N 1
ATOM 522 C CA . VAL A 1 68 ? 1.460 -12.524 6.224 1.00 94.00 68 VAL A CA 1
ATOM 523 C C . VAL A 1 68 ? 1.042 -13.229 4.925 1.00 94.00 68 VAL A C 1
ATOM 525 O O . VAL A 1 68 ? -0.141 -13.204 4.593 1.00 94.00 68 VAL A O 1
ATOM 528 N N . TYR A 1 69 ? 1.947 -13.883 4.185 1.00 96.12 69 TYR A N 1
ATOM 529 C CA . TYR A 1 69 ? 1.574 -14.570 2.930 1.00 96.12 69 TYR A CA 1
ATOM 530 C C . TYR A 1 69 ? 0.502 -15.665 3.117 1.00 96.12 69 TYR A C 1
ATOM 532 O O . TYR A 1 69 ? -0.490 -15.635 2.384 1.00 96.12 69 TYR A O 1
ATOM 540 N N . PRO A 1 70 ? 0.617 -16.589 4.094 1.00 96.44 70 PRO A N 1
ATOM 541 C CA . PRO A 1 70 ? -0.445 -17.557 4.376 1.00 96.44 70 PRO A CA 1
ATOM 542 C C . PRO A 1 70 ? -1.771 -16.891 4.760 1.00 96.44 70 PRO A C 1
ATOM 544 O O . PRO A 1 70 ? -2.830 -17.326 4.316 1.00 96.44 70 PRO A O 1
ATOM 547 N N . MET A 1 71 ? -1.718 -15.789 5.516 1.00 96.88 71 MET A N 1
ATOM 548 C CA . MET A 1 71 ? -2.912 -15.043 5.925 1.00 96.88 71 MET A CA 1
ATOM 549 C C . MET A 1 71 ? -3.654 -14.423 4.732 1.00 96.88 71 MET A C 1
ATOM 551 O O . MET A 1 71 ? -4.884 -14.379 4.738 1.00 96.88 71 MET A O 1
ATOM 555 N N . TRP A 1 72 ? -2.943 -13.974 3.690 1.00 97.50 72 TRP A N 1
ATOM 556 C CA . TRP A 1 72 ? -3.588 -13.532 2.448 1.00 97.50 72 TRP A CA 1
ATOM 557 C C . TRP A 1 72 ? -4.296 -14.679 1.731 1.00 97.50 72 TRP A C 1
ATOM 559 O O . TRP A 1 72 ? -5.433 -14.495 1.309 1.00 97.50 72 TRP A O 1
ATOM 569 N N . ALA A 1 73 ? -3.677 -15.859 1.649 1.00 97.12 73 ALA A N 1
ATOM 570 C CA . ALA A 1 73 ? -4.304 -17.028 1.030 1.00 97.12 73 ALA A CA 1
ATOM 571 C C . ALA A 1 73 ? -5.575 -17.468 1.784 1.00 97.12 73 ALA A C 1
ATOM 573 O O . ALA A 1 73 ? -6.596 -17.777 1.168 1.00 97.12 73 ALA A O 1
ATOM 574 N N . GLU A 1 74 ? -5.546 -17.447 3.121 1.00 97.12 74 GLU A N 1
ATOM 575 C CA . GLU A 1 74 ? -6.728 -17.709 3.952 1.00 97.12 74 GLU A CA 1
ATOM 576 C C . GLU A 1 74 ? -7.832 -16.668 3.729 1.00 97.12 74 GLU A C 1
ATOM 578 O O . GLU A 1 74 ? -9.009 -17.023 3.619 1.00 97.12 74 GLU A O 1
ATOM 583 N N . LEU A 1 75 ? -7.462 -15.386 3.639 1.00 97.81 75 LEU A N 1
ATOM 584 C CA . LEU A 1 75 ? -8.406 -14.309 3.362 1.00 97.81 75 LEU A CA 1
ATOM 585 C C . LEU A 1 75 ? -9.051 -14.467 1.981 1.00 97.81 75 LEU A C 1
ATOM 587 O O . LEU A 1 75 ? -10.266 -14.339 1.882 1.00 97.81 75 LEU A O 1
ATOM 591 N N . GLU A 1 76 ? -8.278 -14.763 0.932 1.00 98.00 76 GLU A N 1
ATOM 592 C CA . GLU A 1 76 ? -8.799 -15.014 -0.421 1.00 98.00 76 GLU A CA 1
ATOM 593 C C . GLU A 1 76 ? -9.801 -16.172 -0.434 1.00 98.00 76 GLU A C 1
ATOM 595 O O . GLU A 1 76 ? -10.890 -16.048 -1.004 1.00 98.00 76 GLU A O 1
ATOM 600 N N . ALA A 1 77 ? -9.463 -17.278 0.239 1.00 98.12 77 ALA A N 1
ATOM 601 C CA . ALA A 1 77 ? -10.322 -18.453 0.330 1.00 98.12 77 ALA A CA 1
ATOM 602 C C . ALA A 1 77 ? -11.664 -18.136 1.007 1.00 98.12 77 ALA A C 1
ATOM 604 O O . ALA A 1 77 ? -12.715 -18.585 0.550 1.00 98.12 77 ALA A O 1
ATOM 605 N N . GLU A 1 78 ? -11.649 -17.339 2.076 1.00 98.31 78 GLU A N 1
ATOM 606 C CA . GLU A 1 78 ? -12.867 -16.961 2.793 1.00 98.31 78 GLU A CA 1
ATOM 607 C C . GLU A 1 78 ? -13.670 -15.866 2.074 1.00 98.31 78 GLU A C 1
ATOM 609 O O . GLU A 1 78 ? -14.907 -15.878 2.079 1.00 98.31 78 GLU A O 1
ATOM 614 N N . ALA A 1 79 ? -12.972 -14.918 1.446 1.00 97.88 79 ALA A N 1
ATOM 615 C CA . ALA A 1 79 ? -13.570 -13.825 0.696 1.00 97.88 79 ALA A CA 1
ATOM 616 C C . ALA A 1 79 ? -14.208 -14.310 -0.613 1.00 97.88 79 ALA A C 1
ATOM 618 O O . ALA A 1 79 ? -15.179 -13.689 -1.056 1.00 97.88 79 ALA A O 1
ATOM 619 N N . GLY A 1 80 ? -13.697 -15.402 -1.192 1.00 97.88 80 GLY A N 1
ATOM 620 C CA . GLY A 1 80 ? -14.129 -15.945 -2.479 1.00 97.88 80 GLY A CA 1
ATOM 621 C C . GLY A 1 80 ? -13.659 -15.111 -3.673 1.00 97.88 80 GLY A C 1
ATOM 622 O O . GLY A 1 80 ? -14.320 -15.100 -4.709 1.00 97.88 80 GLY A O 1
ATOM 623 N N . GLU A 1 81 ? -12.556 -14.373 -3.528 1.00 96.88 81 GLU A N 1
ATOM 624 C CA . GLU A 1 81 ? -12.019 -13.477 -4.555 1.00 96.88 81 GLU A CA 1
ATOM 625 C C . GLU A 1 81 ? -10.489 -13.406 -4.501 1.00 96.88 81 GLU A C 1
ATOM 627 O O . GLU A 1 81 ? -9.887 -13.608 -3.450 1.00 96.88 81 GLU A O 1
ATOM 632 N N . THR A 1 82 ? -9.858 -13.094 -5.637 1.00 95.62 82 THR A N 1
ATOM 633 C CA . THR A 1 82 ? -8.405 -12.895 -5.714 1.00 95.62 82 THR A CA 1
ATOM 634 C C . THR A 1 82 ? -8.020 -11.520 -5.164 1.00 95.62 82 THR A C 1
ATOM 636 O O . THR A 1 82 ? -8.433 -10.481 -5.690 1.00 95.62 82 THR A O 1
ATOM 639 N N . LEU A 1 83 ? -7.192 -11.523 -4.126 1.00 96.88 83 LEU A N 1
ATOM 640 C CA . LEU A 1 83 ? -6.637 -10.373 -3.416 1.00 96.88 83 LEU A CA 1
ATOM 641 C C . LEU A 1 83 ? -5.110 -10.313 -3.517 1.00 96.88 83 LEU A C 1
ATOM 643 O O . LEU A 1 83 ? -4.541 -9.259 -3.262 1.00 96.88 83 LEU A O 1
ATOM 647 N N . TYR A 1 84 ? -4.446 -11.392 -3.922 1.00 97.19 84 TYR A N 1
ATOM 648 C CA . TYR A 1 84 ? -3.013 -11.428 -4.161 1.00 97.19 84 TYR A CA 1
ATOM 649 C C . TYR A 1 84 ? -2.727 -11.931 -5.572 1.00 97.19 84 TYR A C 1
ATOM 651 O O . TYR A 1 84 ? -3.130 -13.011 -5.991 1.00 97.19 84 TYR A O 1
ATOM 659 N N . THR A 1 85 ? -2.016 -11.111 -6.340 1.00 96.44 85 THR A N 1
ATOM 660 C CA . THR A 1 85 ? -1.546 -11.479 -7.672 1.00 96.44 85 THR A CA 1
ATOM 661 C C . THR A 1 85 ? -0.031 -11.571 -7.665 1.00 96.44 85 THR A C 1
ATOM 663 O O . THR A 1 85 ? 0.664 -10.554 -7.600 1.00 96.44 85 THR A O 1
ATOM 666 N N . ARG A 1 86 ? 0.482 -12.797 -7.768 1.00 96.94 86 ARG A N 1
ATOM 667 C CA . ARG A 1 86 ? 1.910 -13.071 -7.930 1.00 96.94 86 ARG A CA 1
ATOM 668 C C . ARG A 1 86 ? 2.382 -12.549 -9.288 1.00 96.94 86 ARG A C 1
ATOM 670 O O . ARG A 1 86 ? 1.971 -13.067 -10.322 1.00 96.94 86 ARG A O 1
ATOM 677 N N . THR A 1 87 ? 3.236 -11.528 -9.285 1.00 97.00 87 THR A N 1
ATOM 678 C CA . THR A 1 87 ? 3.833 -10.966 -10.516 1.00 97.00 87 THR A CA 1
ATOM 679 C C . THR A 1 87 ? 5.344 -11.166 -10.575 1.00 97.00 87 THR A C 1
ATOM 681 O O . THR A 1 87 ? 5.953 -10.949 -11.620 1.00 97.00 87 THR A O 1
ATOM 684 N N . GLY A 1 88 ? 5.945 -11.616 -9.471 1.00 97.94 88 GLY A N 1
ATOM 685 C CA . GLY A 1 88 ? 7.366 -11.448 -9.233 1.00 97.94 88 GLY A CA 1
ATOM 686 C C . GLY A 1 88 ? 7.703 -9.982 -8.956 1.00 97.94 88 GLY A C 1
ATOM 687 O O . GLY A 1 88 ? 6.943 -9.060 -9.263 1.00 97.94 88 GLY A O 1
ATOM 688 N N . GLY A 1 89 ? 8.862 -9.767 -8.358 1.00 98.25 89 GLY A N 1
ATOM 689 C CA . GLY A 1 89 ? 9.364 -8.441 -8.035 1.00 98.25 89 GLY A CA 1
ATOM 690 C C . GLY A 1 89 ? 10.832 -8.349 -8.380 1.00 98.25 89 GLY A C 1
ATOM 691 O O . GLY A 1 89 ? 11.568 -9.310 -8.149 1.00 98.25 89 GLY A O 1
ATOM 692 N N . ILE A 1 90 ? 11.234 -7.210 -8.933 1.00 98.56 90 ILE A N 1
ATOM 693 C CA . ILE A 1 90 ? 12.637 -6.898 -9.164 1.00 98.56 90 ILE A CA 1
ATOM 694 C C . ILE A 1 90 ? 13.074 -5.674 -8.364 1.00 98.56 90 ILE A C 1
ATOM 696 O O . ILE A 1 90 ? 12.435 -4.624 -8.389 1.00 98.56 90 ILE A O 1
ATOM 700 N N . ASP A 1 91 ? 14.210 -5.801 -7.703 1.00 98.62 91 ASP A N 1
ATOM 701 C CA . ASP A 1 91 ? 14.970 -4.686 -7.164 1.00 98.62 91 ASP A CA 1
ATOM 702 C C . ASP A 1 91 ? 16.193 -4.510 -8.070 1.00 98.62 91 ASP A C 1
ATOM 704 O O . ASP A 1 91 ? 16.918 -5.477 -8.303 1.00 98.62 91 ASP A O 1
ATOM 708 N N . PHE A 1 92 ? 16.414 -3.323 -8.637 1.00 98.44 92 PHE A N 1
ATOM 709 C CA . PHE A 1 92 ? 17.555 -3.088 -9.533 1.00 98.44 92 PHE A CA 1
ATOM 710 C C . PHE A 1 92 ? 18.331 -1.829 -9.172 1.00 98.44 92 PHE A C 1
ATOM 712 O O . PHE A 1 92 ? 17.753 -0.849 -8.709 1.00 98.44 92 PHE A O 1
ATOM 719 N N . GLY A 1 93 ? 19.635 -1.842 -9.426 1.00 97.38 93 GLY A N 1
ATOM 720 C CA . GLY A 1 93 ? 20.550 -0.768 -9.056 1.00 97.38 93 GLY A CA 1
ATOM 721 C C . GLY A 1 93 ? 21.971 -1.060 -9.528 1.00 97.38 93 GLY A C 1
ATOM 722 O O . GLY A 1 93 ? 22.204 -2.002 -10.290 1.00 97.38 93 GLY A O 1
ATOM 723 N N . ALA A 1 94 ? 22.928 -0.242 -9.089 1.00 96.06 94 ALA A N 1
ATOM 724 C CA . ALA A 1 94 ? 24.344 -0.492 -9.352 1.00 96.06 94 ALA A CA 1
ATOM 725 C C . ALA A 1 94 ? 24.781 -1.837 -8.745 1.00 96.06 94 ALA A C 1
ATOM 727 O O . ALA A 1 94 ? 24.307 -2.223 -7.678 1.00 96.06 94 ALA A O 1
ATOM 728 N N . ALA A 1 95 ? 25.722 -2.537 -9.386 1.00 93.25 95 ALA A N 1
ATOM 729 C CA . ALA A 1 95 ? 26.187 -3.849 -8.918 1.00 93.25 95 ALA A CA 1
ATOM 730 C C . ALA A 1 95 ? 26.760 -3.858 -7.483 1.00 93.25 95 ALA A C 1
ATOM 732 O O . ALA A 1 95 ? 26.833 -4.904 -6.847 1.00 93.25 95 ALA A O 1
ATOM 733 N N . ASN A 1 96 ? 27.196 -2.706 -6.974 1.00 92.12 96 ASN A N 1
ATOM 734 C CA . ASN A 1 96 ? 27.723 -2.532 -5.621 1.00 92.12 96 ASN A CA 1
ATOM 735 C C . ASN A 1 96 ? 26.766 -1.766 -4.691 1.00 92.12 96 ASN A C 1
ATOM 737 O O . ASN A 1 96 ? 27.218 -1.211 -3.690 1.00 92.12 96 ASN A O 1
ATOM 741 N N . ASP A 1 97 ? 25.473 -1.703 -5.019 1.00 94.88 97 ASP A N 1
ATOM 742 C CA . ASP A 1 97 ? 24.487 -1.032 -4.178 1.00 94.88 97 ASP A CA 1
ATOM 743 C C . ASP A 1 97 ? 24.367 -1.709 -2.796 1.00 94.88 97 ASP A C 1
ATOM 745 O O . ASP A 1 97 ? 24.157 -2.924 -2.661 1.00 94.88 97 ASP A O 1
ATOM 749 N N . GLU A 1 98 ? 24.518 -0.909 -1.738 1.00 93.62 98 GLU A N 1
ATOM 750 C CA . GLU A 1 98 ? 24.468 -1.401 -0.360 1.00 93.62 98 GLU A CA 1
ATOM 751 C C . GLU A 1 98 ? 23.061 -1.849 0.050 1.00 93.62 98 GLU A C 1
ATOM 753 O O . GLU A 1 98 ? 22.926 -2.786 0.841 1.00 93.62 98 GLU A O 1
ATOM 758 N N . GLY A 1 99 ? 22.015 -1.189 -0.459 1.00 93.19 99 GLY A N 1
ATOM 759 C CA . GLY A 1 99 ? 20.622 -1.522 -0.168 1.00 93.19 99 GLY A CA 1
ATOM 760 C C . GLY A 1 99 ? 20.276 -2.908 -0.697 1.00 93.19 99 GLY A C 1
ATOM 761 O O . GLY A 1 99 ? 19.835 -3.772 0.063 1.00 93.19 99 GLY A O 1
ATOM 762 N N . MET A 1 100 ? 20.593 -3.170 -1.964 1.00 95.81 100 MET A N 1
ATOM 763 C CA . MET A 1 100 ? 20.429 -4.486 -2.583 1.00 95.81 100 MET A CA 1
ATOM 764 C C . MET A 1 100 ? 21.235 -5.576 -1.862 1.00 95.81 100 MET A C 1
ATOM 766 O O . MET A 1 100 ? 20.718 -6.669 -1.623 1.00 95.81 100 MET A O 1
ATOM 770 N N . SER A 1 101 ? 22.465 -5.275 -1.435 1.00 95.94 101 SER A N 1
ATOM 771 C CA . SER A 1 101 ? 23.298 -6.216 -0.668 1.00 95.94 101 SER A CA 1
ATOM 772 C C . SER A 1 101 ? 22.668 -6.592 0.685 1.00 95.94 101 SER A C 1
ATOM 774 O O . SER A 1 101 ? 22.693 -7.760 1.094 1.00 95.94 101 SER A O 1
ATOM 776 N N . LYS A 1 102 ? 22.048 -5.625 1.377 1.00 97.44 102 LYS A N 1
ATOM 777 C CA . LYS A 1 102 ? 21.322 -5.856 2.641 1.00 97.44 102 LYS A CA 1
ATOM 778 C C . LYS A 1 102 ? 20.032 -6.644 2.427 1.00 97.44 102 LYS A C 1
ATOM 780 O O . LYS A 1 102 ? 19.718 -7.517 3.237 1.00 97.44 102 LYS A O 1
ATOM 785 N N . ILE A 1 103 ? 19.318 -6.385 1.329 1.00 98.12 103 ILE A N 1
ATOM 786 C CA . ILE A 1 103 ? 18.133 -7.160 0.938 1.00 98.12 103 ILE A CA 1
ATOM 787 C C . ILE A 1 103 ? 18.515 -8.626 0.708 1.00 98.12 103 ILE A C 1
ATOM 789 O O . ILE A 1 103 ? 17.926 -9.512 1.325 1.00 98.12 103 ILE A O 1
ATOM 793 N N . ALA A 1 104 ? 19.532 -8.895 -0.116 1.00 98.06 104 ALA A N 1
ATOM 794 C CA . ALA A 1 104 ? 20.011 -10.253 -0.381 1.00 98.06 104 ALA A CA 1
ATOM 795 C C . ALA A 1 104 ? 20.423 -10.985 0.911 1.00 98.06 104 ALA A C 1
ATOM 797 O O . ALA A 1 104 ? 20.086 -12.156 1.107 1.00 98.06 104 ALA A O 1
ATOM 798 N N . SER A 1 105 ? 21.097 -10.281 1.826 1.00 98.06 105 SER A N 1
ATOM 799 C CA . SER A 1 105 ? 21.474 -10.826 3.137 1.00 98.06 105 SER A CA 1
ATOM 800 C C . SER A 1 105 ? 20.249 -11.195 3.979 1.00 98.06 105 SER A C 1
ATOM 802 O O . SER A 1 105 ? 20.169 -12.311 4.487 1.00 98.06 105 SER A O 1
ATOM 804 N N . SER A 1 106 ? 19.261 -10.301 4.062 1.00 98.25 106 SER A N 1
ATOM 805 C CA . SER A 1 106 ? 18.034 -10.523 4.838 1.00 98.25 106 SER A CA 1
ATOM 806 C C . SER A 1 106 ? 17.187 -11.669 4.274 1.00 98.25 106 SER A C 1
ATOM 808 O O . SER A 1 106 ? 16.631 -12.463 5.029 1.00 98.25 106 SER A O 1
ATOM 810 N N . LEU A 1 107 ? 17.111 -11.798 2.944 1.00 98.38 107 LEU A N 1
ATOM 811 C CA . LEU A 1 107 ? 16.435 -12.922 2.289 1.00 98.38 107 LEU A CA 1
ATOM 812 C C . LEU A 1 107 ? 17.156 -14.248 2.551 1.00 98.38 107 LEU A C 1
ATOM 814 O O . LEU A 1 107 ? 16.498 -15.250 2.827 1.00 98.38 107 LEU A O 1
ATOM 818 N N . THR A 1 108 ? 18.493 -14.244 2.520 1.00 98.12 108 THR A N 1
ATOM 819 C CA . THR A 1 108 ? 19.314 -15.423 2.834 1.00 98.12 108 THR A CA 1
ATOM 820 C C . THR A 1 108 ? 19.098 -15.878 4.276 1.00 98.12 108 THR A C 1
ATOM 822 O O . THR A 1 108 ? 18.810 -17.050 4.507 1.00 98.12 108 THR A O 1
ATOM 825 N N . GLU A 1 109 ? 19.167 -14.960 5.245 1.00 97.44 109 GLU A N 1
ATOM 826 C CA . GLU A 1 109 ? 18.884 -15.242 6.662 1.00 97.44 109 GLU A CA 1
ATOM 827 C C . GLU A 1 109 ? 17.457 -15.776 6.853 1.00 97.44 109 GLU A C 1
ATOM 829 O O . GLU A 1 109 ? 17.223 -16.758 7.561 1.00 97.44 109 GLU A O 1
ATOM 834 N N . GLY A 1 110 ? 16.504 -15.181 6.135 1.00 97.19 110 GLY A N 1
ATOM 835 C CA . GLY A 1 110 ? 15.120 -15.622 6.095 1.00 97.19 110 GLY A CA 1
ATOM 836 C C . GLY A 1 110 ? 14.889 -16.944 5.353 1.00 97.19 110 GLY A C 1
ATOM 837 O O . GLY A 1 110 ? 13.756 -17.414 5.350 1.00 97.19 110 GLY A O 1
ATOM 838 N N . ASN A 1 111 ? 15.891 -17.581 4.742 1.00 97.50 111 ASN A N 1
ATOM 839 C CA . ASN A 1 111 ? 15.701 -18.749 3.868 1.00 97.50 111 ASN A CA 1
ATOM 840 C C . ASN A 1 111 ? 14.627 -18.516 2.783 1.00 97.50 111 ASN A C 1
ATOM 842 O O . ASN A 1 111 ? 13.842 -19.411 2.463 1.00 97.50 111 ASN A O 1
ATOM 846 N N . ILE A 1 112 ? 14.559 -17.296 2.247 1.00 98.25 112 ILE A N 1
ATOM 847 C CA . ILE A 1 112 ? 13.637 -16.933 1.172 1.00 98.25 112 ILE A CA 1
ATOM 848 C C . ILE A 1 112 ? 14.357 -17.084 -0.171 1.00 98.25 112 ILE A C 1
ATOM 850 O O . ILE A 1 112 ? 15.401 -16.459 -0.356 1.00 98.25 112 ILE A O 1
ATOM 854 N N . PRO A 1 113 ? 13.820 -17.858 -1.130 1.00 98.12 113 PRO A N 1
ATOM 855 C CA . PRO A 1 113 ? 14.405 -17.963 -2.462 1.00 98.12 113 PRO A CA 1
ATOM 856 C C . PRO A 1 113 ? 14.401 -16.624 -3.213 1.00 98.12 113 PRO A C 1
ATOM 858 O O . PRO A 1 113 ? 13.374 -15.941 -3.301 1.00 98.12 113 PRO A O 1
ATOM 861 N N . PHE A 1 114 ? 15.551 -16.283 -3.792 1.00 98.62 114 PHE A N 1
ATOM 862 C CA . PHE A 1 114 ? 15.741 -15.148 -4.691 1.00 98.62 114 PHE A CA 1
ATOM 863 C C . PHE A 1 114 ? 16.852 -15.454 -5.699 1.00 98.62 114 PHE A C 1
ATOM 865 O O . PHE A 1 114 ? 17.652 -16.368 -5.498 1.00 98.62 114 PHE A O 1
ATOM 872 N N . GLU A 1 115 ? 16.904 -14.675 -6.773 1.00 98.38 115 GLU A N 1
ATOM 873 C CA . GLU A 1 115 ? 17.920 -14.787 -7.817 1.00 98.38 115 GLU A CA 1
ATOM 874 C C . GLU A 1 115 ? 18.629 -13.446 -7.999 1.00 98.38 115 GLU A C 1
ATOM 876 O O . GLU A 1 115 ? 17.980 -12.406 -8.088 1.00 98.38 115 GLU A O 1
ATOM 881 N N . MET A 1 116 ? 19.960 -13.471 -8.081 1.00 98.06 116 MET A N 1
ATOM 882 C CA . MET A 1 116 ? 20.748 -12.325 -8.536 1.00 98.06 116 MET A CA 1
ATOM 883 C C . MET A 1 116 ? 21.029 -12.491 -10.026 1.00 98.06 116 MET A C 1
ATOM 885 O O . MET A 1 116 ? 21.621 -13.486 -10.434 1.00 98.06 116 MET A O 1
ATOM 889 N N . MET A 1 117 ? 20.620 -11.513 -10.825 1.00 98.31 117 MET A N 1
ATOM 890 C CA . MET A 1 117 ? 20.775 -11.489 -12.274 1.00 98.31 117 MET A CA 1
ATOM 891 C C . MET A 1 117 ? 21.712 -10.353 -12.682 1.00 98.31 117 MET A C 1
ATOM 893 O O . MET A 1 117 ? 21.638 -9.232 -12.168 1.00 98.31 117 MET A O 1
ATOM 897 N N . SER A 1 118 ? 22.562 -10.620 -13.669 1.00 98.12 118 SER A N 1
ATOM 898 C CA . SER A 1 118 ? 23.230 -9.568 -14.434 1.00 98.12 118 SER A CA 1
ATOM 899 C C . SER A 1 118 ? 22.212 -8.748 -15.235 1.00 98.12 118 SER A C 1
ATOM 901 O O . SER A 1 118 ? 21.127 -9.230 -15.575 1.00 98.12 118 SER A O 1
ATOM 903 N N . ALA A 1 119 ? 22.580 -7.528 -15.634 1.00 97.69 119 ALA A N 1
ATOM 904 C CA . ALA A 1 119 ? 21.753 -6.731 -16.539 1.00 97.69 119 ALA A CA 1
ATOM 905 C C . ALA A 1 119 ? 21.432 -7.466 -17.856 1.00 97.69 119 ALA A C 1
ATOM 907 O O . ALA A 1 119 ? 20.328 -7.342 -18.384 1.00 97.69 119 ALA A O 1
ATOM 908 N N . GLN A 1 120 ? 22.359 -8.280 -18.380 1.00 97.94 120 GLN A N 1
ATOM 909 C CA . GLN A 1 120 ? 22.126 -9.052 -19.603 1.00 97.94 120 GLN A CA 1
ATOM 910 C C . GLN A 1 120 ? 21.045 -10.127 -19.419 1.00 97.94 120 GLN A C 1
ATOM 912 O O . GLN A 1 120 ? 20.208 -10.303 -20.304 1.00 97.94 120 GLN A O 1
ATOM 917 N N . GLU A 1 121 ? 21.061 -10.856 -18.302 1.00 98.25 121 GLU A N 1
ATOM 918 C CA . GLU A 1 121 ? 20.028 -11.845 -17.967 1.00 98.25 121 GLU A CA 1
ATOM 919 C C . GLU A 1 121 ? 18.684 -11.160 -17.719 1.00 98.25 121 GLU A C 1
ATOM 921 O O . GLU A 1 121 ? 17.674 -11.558 -18.299 1.00 98.25 121 GLU A O 1
ATOM 926 N N . ALA A 1 122 ? 18.685 -10.066 -16.956 1.00 97.81 122 ALA A N 1
ATOM 927 C CA . ALA A 1 122 ? 17.483 -9.300 -16.667 1.00 97.81 122 ALA A CA 1
ATOM 928 C C . ALA A 1 122 ? 16.824 -8.740 -17.937 1.00 97.81 122 ALA A C 1
ATOM 930 O O . ALA A 1 122 ? 15.614 -8.864 -18.083 1.00 97.81 122 ALA A O 1
ATOM 931 N N . ARG A 1 123 ? 17.591 -8.212 -18.903 1.00 97.44 123 ARG A N 1
ATOM 932 C CA . ARG A 1 123 ? 17.047 -7.745 -20.197 1.00 97.44 123 ARG A CA 1
ATOM 933 C C . ARG A 1 123 ? 16.452 -8.871 -21.050 1.00 97.44 123 ARG A C 1
ATOM 935 O O . ARG A 1 123 ? 15.607 -8.599 -21.897 1.00 97.44 123 ARG A O 1
ATOM 942 N N . LYS A 1 124 ? 16.871 -10.129 -20.856 1.00 97.44 124 LYS A N 1
ATOM 943 C CA . LYS A 1 124 ? 16.241 -11.288 -21.518 1.00 97.44 124 LYS A CA 1
ATOM 944 C C . LYS A 1 124 ? 14.907 -11.647 -20.860 1.00 97.44 124 LYS A C 1
ATOM 946 O O . LYS A 1 124 ? 13.949 -11.927 -21.574 1.00 97.44 124 LYS A O 1
ATOM 951 N N . SER A 1 125 ? 14.853 -11.638 -19.528 1.00 97.00 125 SER A N 1
ATOM 952 C CA . SER A 1 125 ? 13.653 -11.993 -18.756 1.00 97.00 125 SER A CA 1
ATOM 953 C C . SER A 1 125 ? 12.595 -10.886 -18.753 1.00 97.00 125 SER A C 1
ATOM 955 O O . SER A 1 125 ? 11.401 -11.168 -18.822 1.00 97.00 125 SER A O 1
ATOM 957 N N . PHE A 1 126 ? 13.037 -9.630 -18.711 1.00 97.38 126 PHE A N 1
ATOM 958 C CA . PHE A 1 126 ? 12.211 -8.429 -18.624 1.00 97.38 126 PHE A CA 1
ATOM 959 C C . PHE A 1 126 ? 12.628 -7.420 -19.710 1.00 97.38 126 PHE A C 1
ATOM 961 O O . PHE A 1 126 ? 13.206 -6.373 -19.403 1.00 97.38 126 PHE A O 1
ATOM 968 N N . PRO A 1 127 ? 12.356 -7.713 -20.998 1.00 96.88 127 PRO A N 1
ATOM 969 C CA . PRO A 1 127 ? 12.785 -6.881 -22.129 1.00 96.88 127 PRO A CA 1
ATOM 970 C C . PRO A 1 127 ? 12.173 -5.472 -22.141 1.00 96.88 127 PRO A C 1
ATOM 972 O O . PRO A 1 127 ? 12.598 -4.621 -22.915 1.00 96.88 127 PRO A O 1
ATOM 975 N N . GLN A 1 128 ? 11.182 -5.217 -21.284 1.00 97.75 128 GLN A N 1
ATOM 976 C CA . GLN A 1 128 ? 10.591 -3.902 -21.054 1.00 97.75 128 GLN A CA 1
ATOM 977 C C . GLN A 1 128 ? 11.556 -2.930 -20.361 1.00 97.75 128 GLN A C 1
ATOM 979 O O . GLN A 1 128 ? 11.334 -1.720 -20.425 1.00 97.75 128 GLN A O 1
ATOM 984 N N . PHE A 1 129 ? 12.584 -3.444 -19.674 1.00 98.31 129 PHE A N 1
ATOM 985 C CA . PHE A 1 129 ? 13.560 -2.636 -18.953 1.00 98.31 129 PHE A CA 1
ATOM 986 C C . PHE A 1 129 ? 14.826 -2.411 -19.779 1.00 98.31 129 PHE A C 1
ATOM 988 O O . PHE A 1 129 ? 15.427 -3.345 -20.311 1.00 98.31 129 PHE A O 1
ATOM 995 N N . ASN A 1 130 ? 15.289 -1.164 -19.807 1.00 97.75 130 ASN A N 1
ATOM 996 C CA . ASN A 1 130 ? 16.586 -0.790 -20.357 1.00 97.75 130 ASN A CA 1
ATOM 997 C C . ASN A 1 130 ? 17.593 -0.578 -19.216 1.00 97.75 130 ASN A C 1
ATOM 999 O O . ASN A 1 130 ? 17.698 0.508 -18.649 1.00 97.75 130 ASN A O 1
ATOM 1003 N N . LEU A 1 131 ? 18.305 -1.646 -18.857 1.00 97.94 131 LEU A N 1
ATOM 1004 C CA . LEU A 1 131 ? 19.307 -1.656 -17.785 1.00 97.94 131 LEU A CA 1
ATOM 1005 C C . LEU A 1 131 ? 20.711 -1.550 -18.385 1.00 97.94 131 LEU A C 1
ATOM 1007 O O . LEU A 1 131 ? 20.986 -2.228 -19.374 1.00 97.94 131 LEU A O 1
ATOM 1011 N N . SER A 1 132 ? 21.602 -0.743 -17.809 1.00 96.94 132 SER A N 1
ATOM 1012 C CA . SER A 1 132 ? 23.003 -0.660 -18.246 1.00 96.94 132 SER A CA 1
ATOM 1013 C C . SER A 1 132 ? 23.825 -1.851 -17.736 1.00 96.94 132 SER A C 1
ATOM 1015 O O . SER A 1 132 ? 23.446 -2.509 -16.774 1.00 96.94 132 SER A O 1
ATOM 1017 N N . ASP A 1 133 ? 24.938 -2.174 -18.402 1.00 97.19 133 ASP A N 1
ATOM 1018 C CA . ASP A 1 133 ? 25.720 -3.395 -18.122 1.00 97.19 133 ASP A CA 1
ATOM 1019 C C . ASP A 1 133 ? 26.400 -3.420 -16.742 1.00 97.19 133 ASP A C 1
ATOM 1021 O O . ASP A 1 133 ? 26.780 -4.485 -16.263 1.00 97.19 133 ASP A O 1
ATOM 1025 N N . ASP A 1 134 ? 26.532 -2.264 -16.096 1.00 96.38 134 ASP A N 1
ATOM 1026 C CA . ASP A 1 134 ? 27.043 -2.090 -14.734 1.00 96.38 134 ASP A CA 1
ATOM 1027 C C . ASP A 1 134 ? 25.974 -2.288 -13.640 1.00 96.38 134 ASP A C 1
ATOM 1029 O O . ASP A 1 134 ? 26.284 -2.220 -12.447 1.00 96.38 134 ASP A O 1
ATOM 1033 N N . MET A 1 135 ? 24.720 -2.543 -14.026 1.00 97.94 135 MET A N 1
ATOM 1034 C CA . MET A 1 135 ? 23.616 -2.801 -13.101 1.00 97.94 135 MET A CA 1
ATOM 1035 C C . MET A 1 135 ? 23.431 -4.288 -12.793 1.00 97.94 135 MET A C 1
ATOM 1037 O O . MET A 1 135 ? 23.818 -5.181 -13.553 1.00 97.94 135 MET A O 1
ATOM 1041 N N . GLN A 1 136 ? 22.760 -4.543 -11.675 1.00 97.94 136 GLN A N 1
ATOM 1042 C CA . GLN A 1 136 ? 22.295 -5.863 -11.265 1.00 97.94 136 GLN A CA 1
ATOM 1043 C C . GLN A 1 136 ? 20.820 -5.824 -10.881 1.00 97.94 136 GLN A C 1
ATOM 1045 O O . GLN A 1 136 ? 20.259 -4.766 -10.585 1.00 97.94 136 GLN A O 1
ATOM 1050 N N . VAL A 1 137 ? 20.202 -7.002 -10.896 1.00 98.62 137 VAL A N 1
ATOM 1051 C CA . VAL A 1 137 ? 18.804 -7.196 -10.522 1.00 98.62 137 VAL A CA 1
ATOM 1052 C C . VAL A 1 137 ? 18.699 -8.315 -9.500 1.00 98.62 137 VAL A C 1
ATOM 1054 O O . VAL A 1 137 ? 19.212 -9.405 -9.719 1.00 98.62 137 VAL A O 1
ATOM 1057 N N . LEU A 1 138 ? 18.001 -8.057 -8.402 1.00 98.69 138 LEU A N 1
ATOM 1058 C CA . LEU A 1 138 ? 17.513 -9.077 -7.487 1.00 98.69 138 LEU A CA 1
ATOM 1059 C C . LEU A 1 138 ? 16.072 -9.398 -7.874 1.00 98.69 138 LEU A C 1
ATOM 1061 O O . LEU A 1 138 ? 15.217 -8.516 -7.859 1.00 98.69 138 LEU A O 1
ATOM 1065 N N . TYR A 1 139 ? 15.797 -10.652 -8.211 1.00 98.69 139 TYR A N 1
ATOM 1066 C CA . TYR A 1 139 ? 14.456 -11.143 -8.502 1.00 98.69 139 TYR A CA 1
ATOM 1067 C C . TYR A 1 139 ? 13.925 -11.981 -7.339 1.00 98.69 139 TYR A C 1
ATOM 1069 O O . TYR A 1 139 ? 14.563 -12.939 -6.900 1.00 98.69 139 TYR A O 1
ATOM 1077 N N . GLN A 1 140 ? 12.726 -11.643 -6.863 1.00 98.38 140 GLN A N 1
ATOM 1078 C CA . GLN A 1 140 ? 12.001 -12.416 -5.858 1.00 98.38 140 GLN A CA 1
ATOM 1079 C C . GLN A 1 140 ? 10.662 -12.874 -6.442 1.00 98.38 140 GLN A C 1
ATOM 1081 O O . GLN A 1 140 ? 9.773 -12.072 -6.736 1.00 98.38 140 GLN A O 1
ATOM 1086 N N . GLY A 1 141 ? 10.519 -14.187 -6.630 1.00 98.00 141 GLY A N 1
ATOM 1087 C CA . GLY A 1 141 ? 9.407 -14.757 -7.386 1.00 98.00 141 GLY A CA 1
ATOM 1088 C C . GLY A 1 141 ? 8.042 -14.666 -6.705 1.00 98.00 141 GLY A C 1
ATOM 1089 O O . GLY A 1 141 ? 7.034 -14.741 -7.403 1.00 98.00 141 GLY A O 1
ATOM 1090 N N . ASP A 1 142 ? 7.980 -14.544 -5.378 1.00 97.88 142 ASP A N 1
ATOM 1091 C CA . ASP A 1 142 ? 6.720 -14.448 -4.616 1.00 97.88 142 ASP A CA 1
ATOM 1092 C C . ASP A 1 142 ? 6.245 -13.008 -4.420 1.00 97.88 142 ASP A C 1
ATOM 1094 O O . ASP A 1 142 ? 5.188 -12.787 -3.845 1.00 97.88 142 ASP A O 1
ATOM 1098 N N . ALA A 1 143 ? 6.990 -12.011 -4.888 1.00 98.12 143 ALA A N 1
ATOM 1099 C CA . ALA A 1 143 ? 6.512 -10.646 -4.830 1.00 98.12 143 ALA A CA 1
ATOM 1100 C C . ALA A 1 143 ? 5.329 -10.461 -5.791 1.00 98.12 143 ALA A C 1
ATOM 1102 O O . ALA A 1 143 ? 5.127 -11.191 -6.774 1.00 98.12 143 ALA A O 1
ATOM 1103 N N . GLY A 1 144 ? 4.499 -9.473 -5.491 1.00 97.06 144 GLY A N 1
ATOM 1104 C CA . GLY A 1 144 ? 3.287 -9.275 -6.255 1.00 97.06 144 GLY A CA 1
ATOM 1105 C C . GLY A 1 144 ? 2.519 -8.024 -5.905 1.00 97.06 144 GLY A C 1
ATOM 1106 O O . GLY A 1 144 ? 3.050 -7.064 -5.344 1.00 97.06 144 GLY A O 1
ATOM 1107 N N . ILE A 1 145 ? 1.245 -8.051 -6.275 1.00 96.25 145 ILE A N 1
ATOM 1108 C CA . ILE A 1 145 ? 0.343 -6.914 -6.184 1.00 96.25 145 ILE A CA 1
ATOM 1109 C C . ILE A 1 145 ? -0.874 -7.291 -5.342 1.00 96.25 145 ILE A C 1
ATOM 1111 O O . ILE A 1 145 ? -1.508 -8.321 -5.572 1.00 96.25 145 ILE A O 1
ATOM 1115 N N . LEU A 1 146 ? -1.219 -6.406 -4.409 1.00 96.44 146 LEU A N 1
ATOM 1116 C CA . LEU A 1 146 ? -2.479 -6.404 -3.673 1.00 96.44 146 LEU A CA 1
ATOM 1117 C C . LEU A 1 146 ? -3.358 -5.241 -4.172 1.00 96.44 146 LEU A C 1
ATOM 1119 O O . LEU A 1 146 ? -2.912 -4.087 -4.123 1.00 96.44 146 LEU A O 1
ATOM 1123 N N . PRO A 1 147 ? -4.602 -5.472 -4.627 1.00 94.81 147 PRO A N 1
ATOM 1124 C CA . PRO A 1 147 ? -5.543 -4.407 -4.933 1.00 94.81 147 PRO A CA 1
ATOM 1125 C C . PRO A 1 147 ? -6.089 -3.804 -3.632 1.00 94.81 147 PRO A C 1
ATOM 1127 O O . PRO A 1 147 ? -7.099 -4.258 -3.102 1.00 94.81 147 PRO A O 1
ATOM 1130 N N . ALA A 1 148 ? -5.418 -2.767 -3.121 1.00 94.19 148 ALA A N 1
ATOM 1131 C CA . ALA A 1 148 ? -5.630 -2.215 -1.776 1.00 94.19 148 ALA A CA 1
ATOM 1132 C C . ALA A 1 148 ? -7.103 -1.967 -1.413 1.00 94.19 148 ALA A C 1
ATOM 1134 O O . ALA A 1 148 ? -7.565 -2.444 -0.377 1.00 94.19 148 ALA A O 1
ATOM 1135 N N . SER A 1 149 ? -7.857 -1.294 -2.290 1.00 95.69 149 SER A N 1
ATOM 1136 C CA . SER A 1 149 ? -9.288 -1.054 -2.070 1.00 95.69 149 SER A CA 1
ATOM 1137 C C . SER A 1 149 ? -10.093 -2.351 -1.946 1.00 95.69 149 SER A C 1
ATOM 1139 O O . SER A 1 149 ? -10.955 -2.448 -1.078 1.00 95.69 149 SER A O 1
ATOM 1141 N N . LYS A 1 150 ? -9.800 -3.371 -2.764 1.00 96.88 150 LYS A N 1
ATOM 1142 C CA . LYS A 1 150 ? -10.475 -4.674 -2.665 1.00 96.88 150 LYS A CA 1
ATOM 1143 C C . LYS A 1 150 ? -10.118 -5.387 -1.365 1.00 96.88 150 LYS A C 1
ATOM 1145 O O . LYS A 1 150 ? -11.014 -5.891 -0.707 1.00 96.88 150 LYS A O 1
ATOM 1150 N N . CYS A 1 151 ? -8.848 -5.368 -0.957 1.00 98.00 151 CYS A N 1
ATOM 1151 C CA . CYS A 1 151 ? -8.414 -5.978 0.301 1.00 98.00 151 CYS A CA 1
ATOM 1152 C C . CYS A 1 151 ? -9.125 -5.361 1.518 1.00 98.00 151 CYS A C 1
ATOM 1154 O O . CYS A 1 151 ? -9.605 -6.088 2.384 1.00 98.00 151 CYS A O 1
ATOM 1156 N N . VAL A 1 152 ? -9.230 -4.027 1.575 1.00 98.25 152 VAL A N 1
ATOM 1157 C CA . VAL A 1 152 ? -9.960 -3.325 2.648 1.00 98.25 152 VAL A CA 1
ATOM 1158 C C . VAL A 1 152 ? -11.439 -3.711 2.645 1.00 98.25 152 VAL A C 1
ATOM 1160 O O . VAL A 1 152 ? -11.989 -4.061 3.686 1.00 98.25 152 VAL A O 1
ATOM 1163 N N . LEU A 1 153 ? -12.088 -3.687 1.479 1.00 98.31 153 LEU A N 1
ATOM 1164 C CA . LEU A 1 153 ? -13.508 -4.024 1.358 1.00 98.31 153 LEU A CA 1
ATOM 1165 C C . LEU A 1 153 ? -13.794 -5.497 1.691 1.00 98.31 153 LEU A C 1
ATOM 1167 O O . LEU A 1 153 ? -14.811 -5.783 2.321 1.00 98.31 153 LEU A O 1
ATOM 1171 N N . ALA A 1 154 ? -12.895 -6.417 1.332 1.00 98.62 154 ALA A N 1
ATOM 1172 C CA . ALA A 1 154 ? -12.985 -7.827 1.698 1.00 98.62 154 ALA A CA 1
ATOM 1173 C C . ALA A 1 154 ? -12.932 -8.009 3.219 1.00 98.62 154 ALA A C 1
ATOM 1175 O O . ALA A 1 154 ? -13.801 -8.672 3.785 1.00 98.62 154 ALA A O 1
ATOM 1176 N N . HIS A 1 155 ? -11.980 -7.356 3.895 1.00 98.75 155 HIS A N 1
ATOM 1177 C CA . HIS A 1 155 ? -11.914 -7.365 5.354 1.00 98.75 155 HIS A CA 1
ATOM 1178 C C . HIS A 1 155 ? -13.187 -6.810 5.998 1.00 98.75 155 HIS A C 1
ATOM 1180 O O . HIS A 1 155 ? -13.728 -7.448 6.892 1.00 98.75 155 HIS A O 1
ATOM 1186 N N . LEU A 1 156 ? -13.698 -5.661 5.542 1.00 98.81 156 LEU A N 1
ATOM 1187 C CA . LEU A 1 156 ? -14.923 -5.074 6.099 1.00 98.81 156 LEU A CA 1
ATOM 1188 C C . LEU A 1 156 ? -16.125 -6.013 5.928 1.00 98.81 156 LEU A C 1
ATOM 1190 O O . LEU A 1 156 ? -16.807 -6.323 6.901 1.00 98.81 156 LEU A O 1
ATOM 1194 N N . ARG A 1 157 ? -16.338 -6.538 4.717 1.00 98.69 157 ARG A N 1
ATOM 1195 C CA . ARG A 1 157 ? -17.419 -7.490 4.425 1.00 98.69 157 ARG A CA 1
ATOM 1196 C C . ARG A 1 157 ? -17.329 -8.746 5.292 1.00 98.69 157 ARG A C 1
ATOM 1198 O O . ARG A 1 157 ? -18.345 -9.230 5.783 1.00 98.69 157 ARG A O 1
ATOM 1205 N N . LEU A 1 158 ? -16.127 -9.292 5.478 1.00 98.81 158 LEU A N 1
ATOM 1206 C CA . LEU A 1 158 ? -15.929 -10.472 6.317 1.00 98.81 158 LEU A CA 1
ATOM 1207 C C . LEU A 1 158 ? -16.053 -10.154 7.812 1.00 98.81 158 LEU A C 1
ATOM 1209 O O . LEU A 1 158 ? -16.596 -10.969 8.549 1.00 98.81 158 LEU A O 1
ATOM 1213 N N . ALA A 1 159 ? -15.623 -8.975 8.264 1.00 98.88 159 ALA A N 1
ATOM 1214 C CA . ALA A 1 159 ? -15.844 -8.526 9.635 1.00 98.88 159 ALA A CA 1
ATOM 1215 C C . ALA A 1 159 ? -17.346 -8.454 9.953 1.00 98.88 159 ALA A C 1
ATOM 1217 O O . ALA A 1 159 ? -17.784 -9.000 10.963 1.00 98.88 159 ALA A O 1
ATOM 1218 N N . GLU A 1 160 ? -18.141 -7.847 9.067 1.00 98.62 160 GLU A N 1
ATOM 1219 C CA . GLU A 1 160 ? -19.603 -7.779 9.201 1.00 98.62 160 GLU A CA 1
ATOM 1220 C C . GLU A 1 160 ? -20.244 -9.174 9.168 1.00 98.62 160 GLU A C 1
ATOM 1222 O O . GLU A 1 160 ? -21.089 -9.486 10.006 1.00 98.62 160 GLU A O 1
ATOM 1227 N N . LYS A 1 161 ? -19.784 -10.060 8.272 1.00 98.56 161 LYS A N 1
ATOM 1228 C CA . LYS A 1 161 ? -20.214 -11.471 8.227 1.00 98.56 161 LYS A CA 1
ATOM 1229 C C . LYS A 1 161 ? -19.970 -12.201 9.556 1.00 98.56 161 LYS A C 1
ATOM 1231 O O . LYS A 1 161 ? -20.777 -13.048 9.930 1.00 98.56 161 LYS A O 1
ATOM 1236 N N . HIS A 1 162 ? -18.890 -11.868 10.264 1.00 98.69 162 HIS A N 1
ATOM 1237 C CA . HIS A 1 162 ? -18.574 -12.384 11.604 1.00 98.69 162 HIS A CA 1
ATOM 1238 C C . HIS A 1 162 ? -19.227 -11.591 12.749 1.00 98.69 162 HIS A C 1
ATOM 1240 O O . HIS A 1 162 ? -18.952 -11.852 13.916 1.00 98.69 162 HIS A O 1
ATOM 1246 N N . GLY A 1 163 ? -20.120 -10.646 12.446 1.00 98.38 163 GLY A N 1
ATOM 1247 C CA . GLY A 1 163 ? -20.923 -9.926 13.436 1.00 98.38 163 GLY A CA 1
ATOM 1248 C C . GLY A 1 163 ? -20.313 -8.623 13.958 1.00 98.38 163 GLY A C 1
ATOM 1249 O O . GLY A 1 163 ? -20.825 -8.073 14.935 1.00 98.38 163 GLY A O 1
ATOM 1250 N N . ALA A 1 164 ? -19.248 -8.104 13.338 1.00 98.75 164 ALA A N 1
ATOM 1251 C CA . ALA A 1 164 ? -18.763 -6.761 13.649 1.00 98.75 164 ALA A CA 1
ATOM 1252 C C . ALA A 1 164 ? -19.793 -5.697 13.242 1.00 98.75 164 ALA A C 1
ATOM 1254 O O . ALA A 1 164 ? -20.378 -5.756 12.162 1.00 98.75 164 ALA A O 1
ATOM 1255 N N . VAL A 1 165 ? -19.960 -4.676 14.082 1.00 98.56 165 VAL A N 1
ATOM 1256 C CA . VAL A 1 165 ? -20.746 -3.484 13.756 1.00 98.56 165 VAL A CA 1
ATOM 1257 C C . VAL A 1 165 ? -19.820 -2.466 13.108 1.00 98.56 165 VAL A C 1
ATOM 1259 O O . VAL A 1 165 ? -18.837 -2.045 13.718 1.00 98.56 165 VAL A O 1
ATOM 1262 N N . LEU A 1 166 ? -20.124 -2.054 11.880 1.00 98.62 166 LEU A N 1
ATOM 1263 C CA . LEU A 1 166 ? -19.308 -1.100 11.130 1.00 98.62 166 LEU A CA 1
ATOM 1264 C C . LEU A 1 166 ? -20.071 0.219 10.980 1.00 98.62 166 LEU A C 1
ATOM 1266 O O . LEU A 1 166 ? -21.209 0.226 10.513 1.00 98.62 166 LEU A O 1
ATOM 1270 N N . LYS A 1 167 ? -19.455 1.342 11.358 1.00 98.19 167 LYS A N 1
ATOM 1271 C CA . LYS A 1 167 ? -20.061 2.674 11.238 1.00 98.19 167 LYS A CA 1
ATOM 1272 C C . LYS A 1 167 ? -19.158 3.627 10.446 1.00 98.19 167 LYS A C 1
ATOM 1274 O O . LYS A 1 167 ? -18.194 4.151 11.012 1.00 98.19 167 LYS A O 1
ATOM 1279 N N . PRO A 1 168 ? -19.444 3.855 9.149 1.00 98.00 168 PRO A N 1
ATOM 1280 C CA . PRO A 1 168 ? -18.807 4.925 8.388 1.00 98.00 168 PRO A CA 1
ATOM 1281 C C . PRO A 1 168 ? -19.377 6.289 8.807 1.00 98.00 168 PRO A C 1
ATOM 1283 O O . PRO A 1 168 ? -20.395 6.361 9.498 1.00 98.00 168 PRO A O 1
ATOM 1286 N N . ASN A 1 169 ? -18.751 7.378 8.364 1.00 97.69 169 ASN A N 1
ATOM 1287 C CA . ASN A 1 169 ? -19.157 8.766 8.628 1.00 97.69 169 ASN A CA 1
ATOM 1288 C C . ASN A 1 169 ? -19.357 9.080 10.121 1.00 97.69 169 ASN A C 1
ATOM 1290 O O . ASN A 1 169 ? -20.210 9.876 10.501 1.00 97.69 169 ASN A O 1
ATOM 1294 N N . THR A 1 170 ? -18.586 8.416 10.976 1.00 97.25 170 THR A N 1
ATOM 1295 C CA . THR A 1 170 ? -18.709 8.452 12.427 1.00 97.25 170 THR A CA 1
ATOM 1296 C C . THR A 1 170 ? -17.388 8.904 13.033 1.00 97.25 170 THR A C 1
ATOM 1298 O O . THR A 1 170 ? -16.515 8.105 13.378 1.00 97.25 170 THR A O 1
ATOM 1301 N N . GLN A 1 171 ? -17.227 10.221 13.148 1.00 95.31 171 GLN A N 1
ATOM 1302 C CA . GLN A 1 171 ? -16.058 10.816 13.782 1.00 95.31 171 GLN A CA 1
ATOM 1303 C C . GLN A 1 171 ? -16.134 10.662 15.307 1.00 95.31 171 GLN A C 1
ATOM 1305 O O . GLN A 1 171 ? -17.154 10.960 15.935 1.00 95.31 171 GLN A O 1
ATOM 1310 N N . ILE A 1 172 ? -15.030 10.220 15.911 1.00 94.94 172 ILE A N 1
ATOM 1311 C CA . ILE A 1 172 ? -14.871 10.225 17.366 1.00 94.94 172 ILE A CA 1
ATOM 1312 C C . ILE A 1 172 ? -14.594 11.658 17.830 1.00 94.94 172 ILE A C 1
ATOM 1314 O O . ILE A 1 172 ? -13.708 12.327 17.303 1.00 94.94 172 ILE A O 1
ATOM 1318 N N . VAL A 1 173 ? -15.337 12.099 18.842 1.00 92.88 173 VAL A N 1
ATOM 1319 C CA . VAL A 1 173 ? -15.190 13.406 19.497 1.00 92.88 173 VAL A CA 1
ATOM 1320 C C . VAL A 1 173 ? -14.236 13.310 20.683 1.00 92.88 173 VAL A C 1
ATOM 1322 O O . VAL A 1 173 ? -13.391 14.182 20.872 1.00 92.88 173 VAL A O 1
ATOM 1325 N N . SER A 1 174 ? -14.354 12.255 21.490 1.00 92.94 174 SER A N 1
ATOM 1326 C CA . SER A 1 174 ? -13.452 12.032 22.617 1.00 92.94 174 SER A CA 1
ATOM 1327 C C . SER A 1 174 ? -13.337 10.560 22.988 1.00 92.94 174 SER A C 1
ATOM 1329 O O . SER A 1 174 ? -14.236 9.752 22.737 1.00 92.94 174 SER A O 1
ATOM 1331 N N . VAL A 1 175 ? -12.215 10.229 23.623 1.00 95.81 175 VAL A N 1
ATOM 1332 C CA . VAL A 1 175 ? -11.961 8.921 24.220 1.00 95.81 175 VAL A CA 1
ATOM 1333 C C . VAL A 1 175 ? -11.520 9.116 25.659 1.00 95.81 175 VAL A C 1
ATOM 1335 O O . VAL A 1 175 ? -10.690 9.969 25.956 1.00 95.81 175 VAL A O 1
ATOM 1338 N N . THR A 1 176 ? -12.092 8.334 26.566 1.00 94.62 176 THR A N 1
ATOM 1339 C CA . THR A 1 176 ? -11.697 8.298 27.974 1.00 94.62 176 THR A CA 1
ATOM 1340 C C . THR A 1 176 ? -11.323 6.871 28.337 1.00 94.62 176 THR A C 1
ATOM 1342 O O . THR A 1 176 ? -12.156 5.967 28.303 1.00 94.62 176 THR A O 1
ATOM 1345 N N . ALA A 1 177 ? -10.049 6.660 28.659 1.00 93.06 177 ALA A N 1
ATOM 1346 C CA . ALA A 1 177 ? -9.575 5.385 29.169 1.00 93.06 177 ALA A CA 1
ATOM 1347 C C . ALA A 1 177 ? -9.870 5.285 30.672 1.00 93.06 177 ALA A C 1
ATOM 1349 O O . ALA A 1 177 ? -9.554 6.186 31.450 1.00 93.06 177 ALA A O 1
ATOM 1350 N N . HIS A 1 178 ? -10.454 4.166 31.076 1.00 93.19 178 HIS A N 1
ATOM 1351 C CA . HIS A 1 178 ? -10.622 3.763 32.464 1.00 93.19 178 HIS A CA 1
ATOM 1352 C C . HIS A 1 178 ? -9.681 2.593 32.773 1.00 93.19 178 HIS A C 1
ATOM 1354 O O . HIS A 1 178 ? -8.947 2.120 31.909 1.00 93.19 178 HIS A O 1
ATOM 1360 N N . LYS A 1 179 ? -9.703 2.107 34.019 1.00 91.81 179 LYS A N 1
ATOM 1361 C CA . LYS A 1 179 ? -8.837 1.004 34.457 1.00 91.81 179 LYS A CA 1
ATOM 1362 C C . LYS A 1 179 ? -9.005 -0.263 33.603 1.00 91.81 179 LYS A C 1
ATOM 1364 O O . LYS A 1 179 ? -8.011 -0.848 33.195 1.00 91.81 179 LYS A O 1
ATOM 1369 N N . ASP A 1 180 ? -10.254 -0.646 33.334 1.00 93.44 180 ASP A N 1
ATOM 1370 C CA . ASP A 1 180 ? -10.606 -1.922 32.690 1.00 93.44 180 ASP A CA 1
ATOM 1371 C C . ASP A 1 180 ? -11.532 -1.736 31.467 1.00 93.44 180 ASP A C 1
ATOM 1373 O O . ASP A 1 180 ? -12.15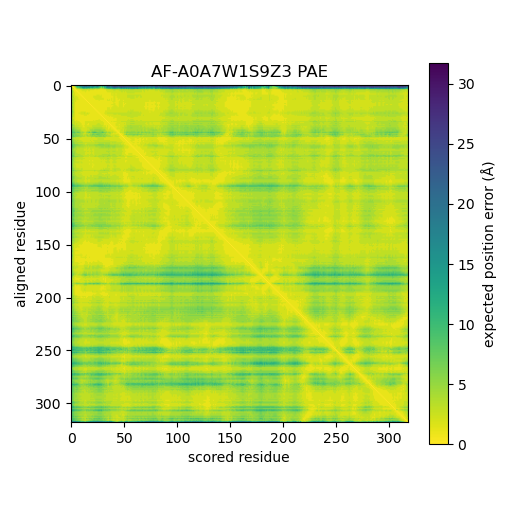0 -2.685 30.985 1.00 93.44 180 ASP A O 1
ATOM 1377 N N . SER A 1 181 ? -11.690 -0.497 30.990 1.00 96.31 181 SER A N 1
ATOM 1378 C CA . SER A 1 181 ? -12.553 -0.173 29.849 1.00 96.31 181 SER A CA 1
ATOM 1379 C C . SER A 1 181 ? -12.157 1.136 29.171 1.00 96.31 181 SER A C 1
ATOM 1381 O O . SER A 1 181 ? -11.356 1.913 29.688 1.00 96.31 181 SER A O 1
ATOM 1383 N N . VAL A 1 182 ? -12.749 1.386 28.011 1.00 96.81 182 VAL A N 1
ATOM 1384 C CA . VAL A 1 182 ? -12.653 2.628 27.251 1.00 96.81 182 VAL A CA 1
ATOM 1385 C C . VAL A 1 182 ? -14.059 3.131 26.940 1.00 96.81 182 VAL A C 1
ATOM 1387 O O . VAL A 1 182 ? -14.912 2.356 26.510 1.00 96.81 182 VAL A O 1
ATOM 1390 N N . GLU A 1 183 ? -14.297 4.420 27.159 1.00 96.94 183 GLU A N 1
ATOM 1391 C CA . GLU A 1 183 ? -15.489 5.135 26.704 1.00 96.94 183 GLU A CA 1
ATOM 1392 C C . GLU A 1 183 ? -15.133 5.946 25.452 1.00 96.94 183 GLU A C 1
ATOM 1394 O O . GLU A 1 183 ? -14.156 6.697 25.445 1.00 96.94 183 GLU A O 1
ATOM 1399 N N . VAL A 1 184 ? -15.924 5.797 24.390 1.00 96.88 184 VAL A N 1
ATOM 1400 C CA . VAL A 1 184 ? -15.754 6.494 23.110 1.00 96.88 184 VAL A CA 1
ATOM 1401 C C . VAL A 1 184 ? -17.025 7.273 22.802 1.00 96.88 184 VAL A C 1
ATOM 1403 O O . VAL A 1 184 ? -18.106 6.687 22.731 1.00 96.88 184 VAL A O 1
ATOM 1406 N N . LYS A 1 185 ? -16.900 8.585 22.594 1.00 95.88 185 LYS A N 1
ATOM 1407 C CA . LYS A 1 185 ? -18.024 9.468 22.250 1.00 95.88 185 LYS A CA 1
ATOM 1408 C C . LYS A 1 185 ? -17.954 9.902 20.801 1.00 95.88 185 LYS A C 1
ATOM 1410 O O . LYS A 1 185 ? -16.898 10.315 20.324 1.00 95.88 185 LYS A O 1
ATOM 1415 N N . THR A 1 186 ? -19.093 9.856 20.130 1.00 95.44 186 THR A N 1
ATOM 1416 C CA . THR A 1 186 ? -19.333 10.493 18.832 1.00 95.44 186 THR A CA 1
ATOM 1417 C C . THR A 1 186 ? -20.289 11.671 19.034 1.00 95.44 186 THR A C 1
ATOM 1419 O O . THR A 1 186 ? -20.621 12.012 20.171 1.00 95.44 186 THR A O 1
ATOM 1422 N N . ALA A 1 187 ? -20.713 12.330 17.953 1.00 93.19 187 ALA A N 1
ATOM 1423 C CA . ALA A 1 187 ? -21.712 13.397 18.046 1.00 93.19 187 ALA A CA 1
ATOM 1424 C C . ALA A 1 187 ? -23.063 12.893 18.592 1.00 93.19 187 ALA A C 1
ATOM 1426 O O . ALA A 1 187 ? -23.723 13.603 19.348 1.00 93.19 187 ALA A O 1
ATOM 1427 N N . ASP A 1 188 ? -23.435 11.661 18.238 1.00 91.44 188 ASP A N 1
ATOM 1428 C CA . ASP A 1 188 ? -24.781 11.131 18.466 1.00 91.44 188 ASP A CA 1
ATOM 1429 C C . ASP A 1 188 ? -24.840 10.074 19.578 1.00 91.44 188 ASP A C 1
ATOM 1431 O O . ASP A 1 188 ? -25.886 9.873 20.196 1.00 91.44 188 ASP A O 1
ATOM 1435 N N . GLU A 1 189 ? -23.735 9.364 19.837 1.00 94.94 189 GLU A N 1
ATOM 1436 C CA . GLU A 1 189 ? -23.735 8.159 20.668 1.00 94.94 189 GLU A CA 1
ATOM 1437 C C . GLU A 1 189 ? -22.480 8.031 21.545 1.00 94.94 189 GLU A C 1
ATOM 1439 O O . GLU A 1 189 ? -21.408 8.565 21.256 1.00 94.94 189 GLU A O 1
ATOM 1444 N N . THR A 1 190 ? -22.620 7.254 22.622 1.00 96.19 190 THR A N 1
ATOM 1445 C CA . THR A 1 190 ? -21.516 6.839 23.495 1.00 96.19 190 THR A CA 1
ATOM 1446 C C . THR A 1 190 ? -21.413 5.321 23.487 1.00 96.19 190 THR A C 1
ATOM 1448 O O . THR A 1 190 ? -22.397 4.617 23.735 1.00 96.19 190 THR A O 1
ATOM 1451 N N . TYR A 1 191 ? -20.202 4.824 23.267 1.00 97.00 191 TYR A N 1
ATOM 1452 C CA . TYR A 1 191 ? -19.865 3.407 23.245 1.00 97.00 191 TYR A CA 1
ATOM 1453 C C . TYR A 1 191 ? -18.874 3.082 24.349 1.00 97.00 191 TYR A C 1
ATOM 1455 O O . TYR A 1 191 ? -18.040 3.914 24.708 1.00 97.00 191 TYR A O 1
ATOM 1463 N N . THR A 1 192 ? -18.920 1.850 24.845 1.00 97.81 192 THR A N 1
ATOM 1464 C CA . THR A 1 192 ? -17.915 1.339 25.778 1.00 97.81 192 THR A CA 1
ATOM 1465 C C . THR A 1 192 ? -17.323 0.041 25.263 1.00 97.81 192 THR A C 1
ATOM 1467 O O . THR A 1 192 ? -18.031 -0.766 24.659 1.00 97.81 192 THR A O 1
ATOM 1470 N N . ALA A 1 193 ? -16.041 -0.188 25.532 1.00 97.88 193 ALA A N 1
ATOM 1471 C CA . ALA A 1 193 ? -15.407 -1.472 25.266 1.00 97.88 193 ALA A CA 1
ATOM 1472 C C . ALA A 1 193 ? -14.350 -1.836 26.303 1.00 97.88 193 ALA A C 1
ATOM 1474 O O . ALA A 1 193 ? -13.910 -0.986 27.073 1.00 97.88 193 ALA A O 1
ATOM 1475 N N . THR A 1 194 ? -13.902 -3.091 26.311 1.00 97.25 194 THR A N 1
ATOM 1476 C CA . THR A 1 194 ? -12.743 -3.498 27.119 1.00 97.25 194 THR A CA 1
ATOM 1477 C C . THR A 1 194 ? -11.441 -2.938 26.547 1.00 97.25 194 THR A C 1
ATOM 1479 O O . THR A 1 194 ? -10.537 -2.583 27.301 1.00 97.25 194 THR A O 1
ATOM 1482 N N . LYS A 1 195 ? -11.321 -2.857 25.215 1.00 96.62 195 LYS A N 1
ATOM 1483 C CA . LYS A 1 195 ? -10.103 -2.400 24.529 1.00 96.62 195 LYS A CA 1
ATOM 1484 C C . LYS A 1 195 ? -10.421 -1.497 23.341 1.00 96.62 195 LYS A C 1
ATOM 1486 O O . LYS A 1 195 ? -11.490 -1.594 22.741 1.00 96.62 195 LYS A O 1
ATOM 1491 N N . MET A 1 196 ? -9.451 -0.665 22.970 1.00 97.06 196 MET A N 1
ATOM 1492 C CA . MET A 1 196 ? -9.475 0.117 21.736 1.00 97.06 196 MET A CA 1
ATOM 1493 C C . MET A 1 196 ? -8.235 -0.173 20.891 1.00 97.06 196 MET A C 1
ATOM 1495 O O . MET A 1 196 ? -7.127 -0.237 21.420 1.00 97.06 196 MET A O 1
ATOM 1499 N N . VAL A 1 197 ? -8.422 -0.308 19.581 1.00 98.06 197 VAL A N 1
ATOM 1500 C CA . VAL A 1 197 ? -7.351 -0.368 18.581 1.00 98.06 197 VAL A CA 1
ATOM 1501 C C . VAL A 1 197 ? -7.359 0.942 17.798 1.00 98.06 197 VAL A C 1
ATOM 1503 O O . VAL A 1 197 ? -8.380 1.317 17.224 1.00 98.06 197 VAL A O 1
ATOM 1506 N N . ILE A 1 198 ? -6.231 1.652 17.781 1.00 97.25 198 ILE A N 1
ATOM 1507 C CA . ILE A 1 198 ? -6.098 2.954 17.115 1.00 97.25 198 ILE A CA 1
ATOM 1508 C C . ILE A 1 198 ? -5.346 2.758 15.798 1.00 97.25 198 ILE A C 1
ATOM 1510 O O . ILE A 1 198 ? -4.146 2.501 15.795 1.00 97.25 198 ILE A O 1
ATOM 1514 N N . THR A 1 199 ? -6.051 2.901 14.676 1.00 97.25 199 THR A N 1
ATOM 1515 C CA . THR A 1 199 ? -5.518 2.731 13.312 1.00 97.25 199 THR A CA 1
ATOM 1516 C C . THR A 1 199 ? -5.853 3.932 12.423 1.00 97.25 199 THR A C 1
ATOM 1518 O O . THR A 1 199 ? -6.212 3.794 11.256 1.00 97.25 199 THR A O 1
ATOM 1521 N N . ALA A 1 200 ? -5.717 5.136 12.981 1.00 94.81 200 ALA A N 1
ATOM 1522 C CA . ALA A 1 200 ? -6.155 6.394 12.374 1.00 94.81 200 ALA A CA 1
ATOM 1523 C C . ALA A 1 200 ? -5.265 6.922 11.225 1.00 94.81 200 ALA A C 1
ATOM 1525 O O . ALA A 1 200 ? -5.493 8.034 10.759 1.00 94.81 200 ALA A O 1
ATOM 1526 N N . GLY A 1 201 ? -4.261 6.168 10.759 1.00 94.38 201 GLY A N 1
ATOM 1527 C CA . GLY A 1 201 ? -3.387 6.567 9.644 1.00 94.38 201 GLY A CA 1
ATOM 1528 C C . GLY A 1 201 ? -2.823 7.983 9.811 1.00 94.38 201 GLY A C 1
ATOM 1529 O O . GLY A 1 201 ? -2.418 8.365 10.907 1.00 94.38 201 GLY A O 1
ATOM 1530 N N . SER A 1 202 ? -2.859 8.794 8.751 1.00 93.50 202 SER A N 1
ATOM 1531 C CA . SER A 1 202 ? -2.314 10.159 8.766 1.00 93.50 202 SER A CA 1
ATOM 1532 C C . SER A 1 202 ? -3.027 11.118 9.740 1.00 93.50 202 SER A C 1
ATOM 1534 O O . SER A 1 202 ? -2.472 12.170 10.035 1.00 93.50 202 SER A O 1
ATOM 1536 N N . TRP A 1 203 ? -4.202 10.762 10.282 1.00 93.44 203 TRP A N 1
ATOM 1537 C CA . TRP A 1 203 ? -4.912 11.514 11.340 1.00 93.44 203 TRP A CA 1
ATOM 1538 C C . TRP A 1 203 ? -4.504 11.086 12.758 1.00 93.44 203 TRP A C 1
ATOM 1540 O O . TRP A 1 203 ? -5.034 11.608 13.738 1.00 93.44 203 TRP A O 1
ATOM 1550 N N . ALA A 1 204 ? -3.592 10.119 12.902 1.00 94.12 204 ALA A N 1
ATOM 1551 C CA . ALA A 1 204 ? -3.241 9.570 14.207 1.00 94.12 204 ALA A CA 1
ATOM 1552 C C . ALA A 1 204 ? -2.593 10.602 15.132 1.00 94.12 204 ALA A C 1
ATOM 1554 O O . ALA A 1 204 ? -2.813 10.531 16.335 1.00 94.12 204 ALA A O 1
ATOM 1555 N N . LYS A 1 205 ? -1.824 11.560 14.600 1.00 93.94 205 LYS A N 1
ATOM 1556 C CA . LYS A 1 205 ? -1.078 12.538 15.403 1.00 93.94 205 LYS A CA 1
ATOM 1557 C C . LYS A 1 205 ? -1.981 13.315 16.361 1.00 93.94 205 LYS A C 1
ATOM 1559 O O . LYS A 1 205 ? -1.769 13.266 17.570 1.00 93.94 205 LYS A O 1
ATOM 1564 N N . ASP A 1 206 ? -2.991 13.996 15.828 1.00 90.94 206 ASP A N 1
ATOM 1565 C CA . ASP A 1 206 ? -3.862 14.858 16.630 1.00 90.94 206 ASP A CA 1
ATOM 1566 C C . ASP A 1 206 ? -4.738 14.028 17.560 1.00 90.94 206 ASP A C 1
ATOM 1568 O O . ASP A 1 206 ? -4.910 14.376 18.726 1.00 90.94 206 ASP A O 1
ATOM 1572 N N . PHE A 1 207 ? -5.213 12.874 17.081 1.00 92.06 207 PHE A N 1
ATOM 1573 C CA . PHE A 1 207 ? -5.976 11.950 17.909 1.00 92.06 207 PHE A CA 1
ATOM 1574 C C . PHE A 1 207 ? -5.157 11.443 19.108 1.00 92.06 207 PHE A C 1
ATOM 1576 O O . PHE A 1 207 ? -5.624 11.494 20.244 1.00 92.06 207 PHE A O 1
ATOM 1583 N N . LEU A 1 208 ? -3.916 11.002 18.888 1.00 94.38 208 LEU A N 1
ATOM 1584 C CA . LEU A 1 208 ? -3.020 10.528 19.945 1.00 94.38 208 LEU A CA 1
ATOM 1585 C C . LEU A 1 208 ? -2.655 11.646 20.932 1.00 94.38 208 LEU A C 1
ATOM 1587 O O . LEU A 1 208 ? -2.590 11.392 22.136 1.00 94.38 208 LEU A O 1
ATOM 1591 N N . ALA A 1 209 ? -2.509 12.888 20.463 1.00 93.94 209 ALA A N 1
ATOM 1592 C CA . ALA A 1 209 ? -2.281 14.037 21.336 1.00 93.94 209 ALA A CA 1
ATOM 1593 C C . ALA A 1 209 ? -3.441 14.256 22.328 1.00 93.94 209 ALA A C 1
ATOM 1595 O O . ALA A 1 209 ? -3.186 14.585 23.488 1.00 93.94 209 ALA A O 1
ATOM 1596 N N . THR A 1 210 ? -4.697 13.978 21.938 1.00 91.50 210 THR A N 1
ATOM 1597 C CA . THR A 1 210 ? -5.847 14.023 22.873 1.00 91.50 210 THR A CA 1
ATOM 1598 C C . THR A 1 210 ? -5.751 12.997 24.007 1.00 91.50 210 THR A C 1
ATOM 1600 O O . THR A 1 210 ? -6.349 13.187 25.064 1.00 91.50 210 THR A O 1
ATOM 1603 N N . LEU A 1 211 ? -4.956 11.939 23.816 1.00 91.81 211 LEU A N 1
ATOM 1604 C CA . LEU A 1 211 ? -4.654 10.907 24.812 1.00 91.81 211 LEU A CA 1
ATOM 1605 C C . LEU A 1 211 ? -3.354 11.190 25.588 1.00 91.81 211 LEU A C 1
ATOM 1607 O O . LEU A 1 211 ? -2.893 10.341 26.348 1.00 91.81 211 LEU A O 1
ATOM 1611 N N . GLY A 1 212 ? -2.733 12.357 25.382 1.00 93.81 212 GLY A N 1
ATOM 1612 C CA . GLY A 1 212 ? -1.441 12.718 25.972 1.00 93.81 212 GLY A CA 1
ATOM 1613 C C . GLY A 1 212 ? -0.226 12.083 25.282 1.00 93.81 212 GLY A C 1
ATOM 1614 O O . GLY A 1 212 ? 0.886 12.181 25.799 1.00 93.81 212 GLY A O 1
ATOM 1615 N N . LEU A 1 213 ? -0.408 11.448 24.118 1.00 94.38 213 LEU A N 1
ATOM 1616 C CA . LEU A 1 213 ? 0.654 10.788 23.356 1.00 94.38 213 LEU A CA 1
ATOM 1617 C C . LEU A 1 213 ? 1.150 11.697 22.226 1.00 94.38 213 LEU A C 1
ATOM 1619 O O . LEU A 1 213 ? 0.592 11.735 21.132 1.00 94.38 213 LEU A O 1
ATOM 1623 N N . ASN A 1 214 ? 2.241 12.413 22.487 1.00 95.44 214 ASN A N 1
ATOM 1624 C CA . ASN A 1 214 ? 2.862 13.316 21.519 1.00 95.44 214 ASN A CA 1
ATOM 1625 C C . ASN A 1 214 ? 3.953 12.585 20.724 1.00 95.44 214 ASN A C 1
ATOM 1627 O O . ASN A 1 214 ? 5.120 12.583 21.114 1.00 95.44 214 ASN A O 1
ATOM 1631 N N . LEU A 1 215 ? 3.567 11.938 19.621 1.00 94.25 215 LEU A N 1
ATOM 1632 C CA . LEU A 1 215 ? 4.494 11.231 18.731 1.00 94.25 215 LEU A CA 1
ATOM 1633 C C . LEU A 1 215 ? 4.950 12.130 17.564 1.00 94.25 215 LEU A C 1
ATOM 1635 O O . LEU A 1 215 ? 4.151 12.932 17.069 1.00 94.25 215 LEU A O 1
ATOM 1639 N N . PRO A 1 216 ? 6.200 11.993 17.074 1.00 93.38 216 PRO A N 1
ATOM 1640 C CA . PRO A 1 216 ? 6.743 12.803 15.981 1.00 93.38 216 PRO A CA 1
ATOM 1641 C C . PRO A 1 216 ? 6.250 12.316 14.605 1.00 93.38 216 PRO A C 1
ATOM 1643 O O . PRO A 1 216 ? 7.042 12.020 13.716 1.00 93.38 216 PRO A O 1
ATOM 1646 N N . LEU A 1 217 ? 4.932 12.201 14.437 1.00 93.75 217 LEU A N 1
ATOM 1647 C CA . LEU A 1 217 ? 4.309 11.766 13.189 1.00 93.75 217 LEU A CA 1
ATOM 1648 C C . LEU A 1 217 ? 4.181 12.952 12.228 1.00 93.75 217 LEU A C 1
ATOM 1650 O O . LEU A 1 217 ? 3.723 14.037 12.611 1.00 93.75 217 LEU A O 1
ATOM 1654 N N . MET A 1 218 ? 4.589 12.739 10.979 1.00 92.44 218 MET A N 1
ATOM 1655 C CA . MET A 1 218 ? 4.492 13.719 9.903 1.00 92.44 218 MET A CA 1
ATOM 1656 C C . MET A 1 218 ? 3.997 13.024 8.640 1.00 92.44 218 MET A C 1
ATOM 1658 O O . MET A 1 218 ? 4.768 12.312 7.994 1.00 92.44 218 MET A O 1
ATOM 1662 N N . PRO A 1 219 ? 2.733 13.250 8.260 1.00 92.88 219 PRO A N 1
ATOM 1663 C CA . PRO A 1 219 ? 2.221 12.748 7.004 1.00 92.88 219 PRO A CA 1
ATOM 1664 C C . PRO A 1 219 ? 3.052 13.225 5.806 1.00 92.88 219 PRO A C 1
ATOM 1666 O O . PRO A 1 219 ? 3.586 14.340 5.778 1.00 92.88 219 PRO A O 1
ATOM 1669 N N . CYS A 1 220 ? 3.126 12.373 4.789 1.00 92.75 220 CYS A N 1
ATOM 1670 C CA . CYS A 1 220 ? 3.861 12.645 3.561 1.00 92.75 220 CYS A CA 1
ATOM 1671 C C . CYS A 1 220 ? 2.922 12.586 2.357 1.00 92.75 220 CYS A C 1
ATOM 1673 O O . CYS A 1 220 ? 2.156 11.634 2.210 1.00 92.75 220 CYS A O 1
ATOM 1675 N N . ARG A 1 221 ? 2.978 13.607 1.499 1.00 93.19 221 ARG A N 1
ATOM 1676 C CA . ARG A 1 221 ? 2.207 13.702 0.259 1.00 93.19 221 ARG A CA 1
ATOM 1677 C C . ARG A 1 221 ? 2.941 12.932 -0.828 1.00 93.19 221 ARG A C 1
ATOM 1679 O O . ARG A 1 221 ? 3.978 13.399 -1.293 1.00 93.19 221 ARG A O 1
ATOM 1686 N N . CYS A 1 222 ? 2.379 11.816 -1.270 1.00 92.81 222 CYS A N 1
ATOM 1687 C CA . CYS A 1 222 ? 2.945 10.970 -2.317 1.00 92.81 222 CYS A CA 1
ATOM 1688 C C . CYS A 1 222 ? 2.093 11.030 -3.584 1.00 92.81 222 CYS A C 1
ATOM 1690 O O . CYS A 1 222 ? 0.867 11.061 -3.509 1.00 92.81 222 CYS A O 1
ATOM 1692 N N . GLN A 1 223 ? 2.729 11.000 -4.752 1.00 93.50 223 GLN A N 1
ATOM 1693 C CA . GLN A 1 223 ? 2.034 10.963 -6.034 1.00 93.50 223 GLN A CA 1
ATOM 1694 C C . GLN A 1 223 ? 2.237 9.615 -6.719 1.00 93.50 223 GLN A C 1
ATOM 1696 O O . GLN A 1 223 ? 3.364 9.162 -6.924 1.00 93.50 223 GLN A O 1
ATOM 1701 N N . GLU A 1 224 ? 1.133 8.984 -7.103 1.00 93.56 224 GLU A N 1
ATOM 1702 C CA . GLU A 1 224 ? 1.141 7.841 -8.007 1.00 93.56 224 GLU A CA 1
ATOM 1703 C C . GLU A 1 224 ? 0.737 8.276 -9.411 1.00 93.56 224 GLU A C 1
ATOM 1705 O O . GLU A 1 224 ? -0.183 9.077 -9.593 1.00 93.56 224 GLU A O 1
ATOM 1710 N N . MET A 1 225 ? 1.438 7.754 -10.411 1.00 96.69 225 MET A N 1
ATOM 1711 C CA . MET A 1 225 ? 1.224 8.103 -11.807 1.00 96.69 225 MET A CA 1
ATOM 1712 C C . MET A 1 225 ? 1.095 6.829 -12.629 1.00 96.69 225 MET A C 1
ATOM 1714 O O . MET A 1 225 ? 1.755 5.824 -12.368 1.00 96.69 225 MET A O 1
ATOM 1718 N N . TYR A 1 226 ? 0.211 6.886 -13.610 1.00 97.56 226 TYR A N 1
ATOM 1719 C CA . TYR A 1 226 ? -0.107 5.807 -14.523 1.00 97.56 226 TYR A CA 1
ATOM 1720 C C . TYR A 1 226 ? 0.174 6.299 -15.933 1.00 97.56 226 TYR A C 1
ATOM 1722 O O . TYR A 1 226 ? -0.276 7.387 -16.303 1.00 97.56 226 TYR A O 1
ATOM 1730 N N . PHE A 1 227 ? 0.903 5.510 -16.708 1.00 98.12 227 PHE A N 1
ATOM 1731 C CA . PHE A 1 227 ? 1.392 5.893 -18.022 1.00 98.12 227 PHE A CA 1
ATOM 1732 C C . PHE A 1 227 ? 0.890 4.942 -19.103 1.00 98.12 227 PHE A C 1
ATOM 1734 O O . PHE A 1 227 ? 0.738 3.735 -18.884 1.00 98.12 227 PHE A O 1
ATOM 1741 N N . GLU A 1 228 ? 0.646 5.509 -20.279 1.00 97.62 228 GLU A N 1
ATOM 1742 C CA . GLU A 1 228 ? 0.475 4.750 -21.509 1.00 97.62 228 GLU A CA 1
ATOM 1743 C C . GLU A 1 228 ? 1.814 4.161 -21.954 1.00 97.62 228 GLU A C 1
ATOM 1745 O O . GLU A 1 228 ? 2.891 4.702 -21.676 1.00 97.62 228 GLU A O 1
ATOM 1750 N N . THR A 1 229 ? 1.745 3.056 -22.689 1.00 97.19 229 THR A N 1
ATOM 1751 C CA . THR A 1 229 ? 2.921 2.420 -23.287 1.00 97.19 229 THR A CA 1
ATOM 1752 C C . THR A 1 229 ? 2.650 2.100 -24.751 1.00 97.19 229 THR A C 1
ATOM 1754 O O . THR A 1 229 ? 1.504 1.858 -25.124 1.00 97.19 229 THR A O 1
ATOM 1757 N N . ASN A 1 230 ? 3.690 2.086 -25.587 1.00 96.38 230 ASN A N 1
ATOM 1758 C CA . ASN A 1 230 ? 3.548 1.731 -27.006 1.00 96.38 230 ASN A CA 1
ATOM 1759 C C . ASN A 1 230 ? 3.062 0.285 -27.200 1.00 96.38 230 ASN A C 1
ATOM 1761 O O . ASN A 1 230 ? 2.360 -0.007 -28.165 1.00 96.38 230 ASN A O 1
ATOM 1765 N N . ASN A 1 231 ? 3.402 -0.605 -26.261 1.00 95.44 231 ASN A N 1
ATOM 1766 C CA . ASN A 1 231 ? 3.034 -2.019 -26.279 1.00 95.44 231 ASN A CA 1
ATOM 1767 C C . ASN A 1 231 ? 2.321 -2.427 -24.972 1.00 95.44 231 ASN A C 1
ATOM 1769 O O . ASN A 1 231 ? 2.912 -3.153 -24.168 1.00 95.44 231 ASN A O 1
ATOM 1773 N N . PRO A 1 232 ? 1.051 -2.027 -24.744 1.00 95.12 232 PRO A N 1
ATOM 1774 C CA . PRO A 1 232 ? 0.357 -2.258 -23.471 1.00 95.12 232 PRO A CA 1
ATOM 1775 C C . PRO A 1 232 ? 0.366 -3.713 -22.997 1.00 95.12 232 PRO A C 1
ATOM 1777 O O . PRO A 1 232 ? 0.563 -3.972 -21.815 1.00 95.12 232 PRO A O 1
ATOM 1780 N N . ALA A 1 233 ? 0.257 -4.672 -23.923 1.00 95.12 233 ALA A N 1
ATOM 1781 C CA . ALA A 1 233 ? 0.270 -6.102 -23.612 1.00 95.12 233 ALA A CA 1
ATOM 1782 C C . ALA A 1 233 ? 1.550 -6.578 -22.892 1.00 95.12 233 ALA A C 1
ATOM 1784 O O . ALA A 1 233 ? 1.497 -7.547 -22.135 1.00 95.12 233 ALA A O 1
ATOM 1785 N N . ASN A 1 234 ? 2.687 -5.900 -23.090 1.00 96.31 234 ASN A N 1
ATOM 1786 C CA . ASN A 1 234 ? 3.945 -6.227 -22.413 1.00 96.31 234 ASN A CA 1
ATOM 1787 C C . ASN A 1 234 ? 3.976 -5.745 -20.959 1.00 96.31 234 ASN A C 1
ATOM 1789 O O . ASN A 1 234 ? 4.822 -6.200 -20.195 1.00 96.31 234 ASN A O 1
ATOM 1793 N N . TYR A 1 235 ? 3.075 -4.841 -20.579 1.00 96.62 235 TYR A N 1
ATOM 1794 C CA . TYR A 1 235 ? 3.023 -4.221 -19.258 1.00 96.62 235 TYR A CA 1
ATOM 1795 C C . TYR A 1 235 ? 1.871 -4.740 -18.398 1.00 96.62 235 TYR A C 1
ATOM 1797 O O . TYR A 1 235 ? 1.671 -4.242 -17.295 1.00 96.62 235 TYR A O 1
ATOM 1805 N N . GLU A 1 236 ? 1.118 -5.733 -18.869 1.00 94.25 236 GLU A N 1
ATOM 1806 C CA . GLU A 1 236 ? 0.042 -6.368 -18.109 1.00 94.25 236 GLU A CA 1
ATOM 1807 C C . GLU A 1 236 ? 0.577 -7.353 -17.054 1.00 94.25 236 GLU A C 1
ATOM 1809 O O . GLU A 1 236 ? 1.701 -7.869 -17.130 1.00 94.25 236 GLU A O 1
ATOM 1814 N N . ILE A 1 237 ? -0.265 -7.640 -16.059 1.00 92.62 237 ILE A N 1
ATOM 1815 C CA . ILE A 1 237 ? -0.028 -8.696 -15.066 1.00 92.62 237 ILE A CA 1
ATOM 1816 C C . ILE A 1 237 ? 0.362 -10.011 -15.762 1.00 92.62 237 ILE A C 1
ATOM 1818 O O . ILE A 1 237 ? -0.253 -10.434 -16.740 1.00 92.62 237 ILE A O 1
ATOM 1822 N N . GLY A 1 238 ? 1.397 -10.670 -15.235 1.00 91.56 238 GLY A N 1
ATOM 1823 C CA . GLY A 1 238 ? 1.948 -11.911 -15.788 1.00 91.56 238 GLY A CA 1
ATOM 1824 C C . GLY A 1 238 ? 2.986 -11.707 -16.899 1.00 91.56 238 GLY A C 1
ATOM 1825 O O . GLY A 1 238 ? 3.616 -12.677 -17.316 1.00 91.56 238 GLY A O 1
ATOM 1826 N N . ARG A 1 239 ? 3.196 -10.468 -17.367 1.00 94.94 239 ARG A N 1
ATOM 1827 C CA . ARG A 1 239 ? 4.264 -10.101 -18.318 1.00 94.94 239 ARG A CA 1
ATOM 1828 C C . ARG A 1 239 ? 5.274 -9.112 -17.748 1.00 94.94 239 ARG A C 1
ATOM 1830 O O . ARG A 1 239 ? 6.413 -9.097 -18.207 1.00 94.94 239 ARG A O 1
ATOM 1837 N N . PHE A 1 240 ? 4.867 -8.318 -16.762 1.00 97.56 240 PHE A N 1
ATOM 1838 C CA . PHE A 1 240 ? 5.696 -7.294 -16.137 1.00 97.56 240 PHE A CA 1
ATOM 1839 C C . PHE A 1 240 ? 5.726 -7.472 -14.608 1.00 97.56 240 PHE A C 1
ATOM 1841 O O . PHE A 1 240 ? 4.662 -7.673 -14.011 1.00 97.56 240 PHE A O 1
ATOM 1848 N N . PRO A 1 241 ? 6.907 -7.421 -13.963 1.00 97.69 241 PRO A N 1
ATOM 1849 C CA . PRO A 1 241 ? 7.028 -7.577 -12.517 1.00 97.69 241 PRO A CA 1
ATOM 1850 C C . PRO A 1 241 ? 6.672 -6.278 -11.778 1.00 97.69 241 PRO A C 1
ATOM 1852 O O . PRO A 1 241 ? 6.664 -5.187 -12.353 1.00 97.69 241 PRO A O 1
ATOM 1855 N N . ALA A 1 242 ? 6.432 -6.363 -10.469 1.00 98.25 242 ALA A N 1
ATOM 1856 C CA . ALA A 1 242 ? 6.618 -5.187 -9.620 1.00 98.25 242 ALA A CA 1
ATOM 1857 C C . ALA A 1 242 ? 8.106 -4.792 -9.615 1.00 98.25 242 ALA A C 1
ATOM 1859 O O . ALA A 1 242 ? 8.970 -5.658 -9.737 1.00 98.25 242 ALA A O 1
ATOM 1860 N N . PHE A 1 243 ? 8.428 -3.509 -9.457 1.00 98.50 243 PHE A N 1
ATOM 1861 C CA . PHE A 1 243 ? 9.825 -3.091 -9.356 1.00 98.50 243 PHE A CA 1
ATOM 1862 C C . PHE A 1 243 ? 10.072 -2.010 -8.310 1.00 98.50 243 PHE A C 1
ATOM 1864 O O . PHE A 1 243 ? 9.204 -1.176 -8.038 1.00 98.50 243 PHE A O 1
ATOM 1871 N N . ILE A 1 244 ? 11.294 -2.009 -7.782 1.00 98.31 244 ILE A N 1
ATOM 1872 C CA . ILE A 1 244 ? 11.890 -0.948 -6.971 1.00 98.31 244 ILE A CA 1
ATOM 1873 C C . ILE A 1 244 ? 13.284 -0.654 -7.538 1.00 98.31 244 ILE A C 1
ATOM 1875 O O . ILE A 1 244 ? 14.050 -1.565 -7.845 1.00 98.31 244 ILE A O 1
ATOM 1879 N N . ALA A 1 245 ? 13.604 0.623 -7.718 1.00 97.88 245 ALA A N 1
ATOM 1880 C CA . ALA A 1 245 ? 14.856 1.057 -8.323 1.00 97.88 245 ALA A CA 1
ATOM 1881 C C . ALA A 1 245 ? 15.770 1.702 -7.269 1.00 97.88 245 ALA A C 1
ATOM 1883 O O . ALA A 1 245 ? 15.506 2.808 -6.802 1.00 97.88 245 ALA A O 1
ATOM 1884 N N . HIS A 1 246 ? 16.866 1.037 -6.917 1.00 96.69 246 HIS A N 1
ATOM 1885 C CA . HIS A 1 246 ? 17.897 1.510 -5.989 1.00 96.69 246 HIS A CA 1
ATOM 1886 C C . HIS A 1 246 ? 18.861 2.441 -6.725 1.00 96.69 246 HIS A C 1
ATOM 1888 O O . HIS A 1 246 ? 19.962 2.066 -7.127 1.00 96.69 246 HIS A O 1
ATOM 1894 N N . LEU A 1 247 ? 18.389 3.661 -6.993 1.00 94.38 247 LEU A N 1
ATOM 1895 C CA . LEU A 1 247 ? 19.135 4.688 -7.718 1.00 94.38 247 LEU A CA 1
ATOM 1896 C C . LEU A 1 247 ? 19.596 5.803 -6.770 1.00 94.38 247 LEU A C 1
ATOM 1898 O O . LEU A 1 247 ? 18.897 6.104 -5.799 1.00 94.38 247 LEU A O 1
ATOM 1902 N N . PRO A 1 248 ? 20.736 6.464 -7.050 1.00 88.12 248 PRO A N 1
ATOM 1903 C CA . PRO A 1 248 ? 21.234 7.541 -6.205 1.00 88.12 248 PRO A CA 1
ATOM 1904 C C . PRO A 1 248 ? 20.210 8.664 -6.025 1.00 88.12 248 PRO A C 1
ATOM 1906 O O . PRO A 1 248 ? 19.614 9.144 -6.994 1.00 88.12 248 PRO A O 1
ATOM 1909 N N . SER A 1 249 ? 20.079 9.159 -4.791 1.00 86.75 249 SER A N 1
ATOM 1910 C CA . SER A 1 249 ? 19.161 10.259 -4.459 1.00 86.75 249 SER A CA 1
ATOM 1911 C C . SER A 1 249 ? 19.497 11.574 -5.176 1.00 86.75 249 SER A C 1
ATOM 1913 O O . SER A 1 249 ? 18.650 12.456 -5.330 1.00 86.75 249 SER A O 1
ATOM 1915 N N . THR A 1 250 ? 20.742 11.696 -5.644 1.00 86.50 250 THR A N 1
ATOM 1916 C CA . THR A 1 250 ? 21.228 12.791 -6.488 1.00 86.50 250 THR A CA 1
ATOM 1917 C C . THR A 1 250 ? 20.653 12.756 -7.904 1.00 86.50 250 THR A C 1
ATOM 1919 O O . THR A 1 250 ? 20.559 13.808 -8.534 1.00 86.50 250 THR A O 1
ATOM 1922 N N . GLU A 1 251 ? 20.255 11.583 -8.413 1.00 86.31 251 GLU A N 1
ATOM 1923 C CA . GLU A 1 251 ? 19.592 11.438 -9.717 1.00 86.31 251 GLU A CA 1
ATOM 1924 C C . GLU A 1 251 ? 18.066 11.522 -9.573 1.00 86.31 251 GLU A C 1
ATOM 1926 O O . GLU A 1 251 ? 17.414 12.247 -10.331 1.00 86.31 251 GLU A O 1
ATOM 1931 N N . TYR A 1 252 ? 17.512 10.830 -8.571 1.00 88.19 252 TYR A N 1
ATOM 1932 C CA . TYR A 1 252 ? 16.086 10.834 -8.245 1.00 88.19 252 TYR A CA 1
ATOM 1933 C C . TYR A 1 252 ? 15.901 11.104 -6.760 1.00 88.19 252 TYR A C 1
ATOM 1935 O O . TYR A 1 252 ? 16.307 10.306 -5.929 1.00 88.19 252 TYR A O 1
ATOM 1943 N N . LYS A 1 253 ? 15.228 12.206 -6.416 1.00 86.25 253 LYS A N 1
ATOM 1944 C CA . LYS A 1 253 ? 15.029 12.645 -5.023 1.00 86.25 253 LYS A CA 1
ATOM 1945 C C . LYS A 1 253 ? 14.499 11.542 -4.090 1.00 86.25 253 LYS A C 1
ATOM 1947 O O . LYS A 1 253 ? 14.815 11.541 -2.904 1.00 86.25 253 LYS A O 1
ATOM 1952 N N . PHE A 1 254 ? 13.681 10.642 -4.624 1.00 91.44 254 PHE A N 1
ATOM 1953 C CA . PHE A 1 254 ? 13.064 9.527 -3.917 1.00 91.44 254 PHE A CA 1
ATOM 1954 C C . PHE A 1 254 ? 13.202 8.252 -4.744 1.00 91.44 254 PHE A C 1
ATOM 1956 O O . PHE A 1 254 ? 13.270 8.314 -5.971 1.00 91.44 254 PHE A O 1
ATOM 1963 N N . MET A 1 255 ? 13.178 7.104 -4.069 1.00 94.62 255 MET A N 1
ATOM 1964 C CA . MET A 1 255 ? 13.319 5.795 -4.701 1.00 94.62 255 MET A CA 1
ATOM 1965 C C . MET A 1 255 ? 12.127 5.509 -5.640 1.00 94.62 255 MET A C 1
ATOM 1967 O O . MET A 1 255 ? 10.983 5.494 -5.168 1.00 94.62 255 MET A O 1
ATOM 1971 N N . PRO A 1 256 ? 12.348 5.309 -6.952 1.00 96.75 256 PRO A N 1
ATOM 1972 C CA . PRO A 1 256 ? 11.290 4.935 -7.881 1.00 96.75 256 PRO A CA 1
ATOM 1973 C C . PRO A 1 256 ? 10.767 3.522 -7.598 1.00 96.75 256 PRO A C 1
ATOM 1975 O O . PRO A 1 256 ? 11.535 2.601 -7.318 1.00 96.75 256 PRO A O 1
ATOM 1978 N N . TYR A 1 257 ? 9.460 3.331 -7.735 1.00 97.81 257 TYR A N 1
ATOM 1979 C CA . TYR A 1 257 ? 8.834 2.012 -7.760 1.00 97.81 257 TYR A CA 1
ATOM 1980 C C . TYR A 1 257 ? 7.702 1.972 -8.782 1.00 97.81 257 TYR A C 1
ATOM 1982 O O . TYR A 1 257 ? 7.134 3.003 -9.155 1.00 97.81 257 TYR A O 1
ATOM 1990 N N . GLY A 1 258 ? 7.331 0.772 -9.209 1.00 97.38 258 GLY A N 1
ATOM 1991 C CA . GLY A 1 258 ? 6.243 0.608 -10.156 1.00 97.38 258 GLY A CA 1
ATOM 1992 C C . GLY A 1 258 ? 5.695 -0.801 -10.222 1.00 97.38 258 GLY A C 1
ATOM 1993 O O . GLY A 1 258 ? 6.180 -1.724 -9.570 1.00 97.38 258 GLY A O 1
ATOM 1994 N N . MET A 1 259 ? 4.601 -0.937 -10.959 1.00 96.44 259 MET A N 1
ATOM 1995 C CA . MET A 1 259 ? 3.828 -2.170 -11.062 1.00 96.44 259 MET A CA 1
ATOM 1996 C C . MET A 1 259 ? 3.183 -2.264 -12.439 1.00 96.44 259 MET A C 1
ATOM 1998 O O . MET A 1 259 ? 2.875 -1.243 -13.061 1.00 96.44 259 MET A O 1
ATOM 2002 N N . ALA A 1 260 ? 2.931 -3.499 -12.861 1.00 95.56 260 ALA A N 1
ATOM 2003 C CA . ALA A 1 260 ? 2.179 -3.805 -14.066 1.00 95.56 260 ALA A CA 1
ATOM 2004 C C . ALA A 1 260 ? 0.817 -3.089 -14.110 1.00 95.56 260 ALA A C 1
ATOM 2006 O O . ALA A 1 260 ? 0.200 -2.803 -13.077 1.00 95.56 260 ALA A O 1
ATOM 2007 N N . SER A 1 261 ? 0.338 -2.856 -15.330 1.00 93.69 261 SER A N 1
ATOM 2008 C CA . SER A 1 261 ? -1.047 -2.503 -15.618 1.00 93.69 261 SER A CA 1
ATOM 2009 C C . SER A 1 261 ? -1.973 -3.554 -15.008 1.00 93.69 261 SER A C 1
ATOM 2011 O O . SER A 1 261 ? -1.806 -4.757 -15.215 1.00 93.69 261 SER A O 1
ATOM 2013 N N . ASN A 1 262 ? -2.935 -3.087 -14.214 1.00 87.81 262 ASN A N 1
ATOM 2014 C CA . ASN A 1 262 ? -3.957 -3.913 -13.590 1.00 87.81 262 ASN A CA 1
ATOM 2015 C C . ASN A 1 262 ? -5.324 -3.432 -14.074 1.00 87.81 262 ASN A C 1
ATOM 2017 O O . ASN A 1 262 ? -5.712 -2.296 -13.799 1.00 87.81 262 ASN A O 1
ATOM 2021 N N . GLN A 1 263 ? -6.052 -4.287 -14.795 1.00 84.06 263 GLN A N 1
ATOM 2022 C CA . GLN A 1 263 ? -7.366 -3.962 -15.370 1.00 84.06 263 GLN A CA 1
ATOM 2023 C C . GLN A 1 263 ? -7.326 -2.726 -16.286 1.00 84.06 263 GLN A C 1
ATOM 2025 O O . GLN A 1 263 ? -8.220 -1.880 -16.254 1.00 84.06 263 GLN A O 1
ATOM 2030 N N . GLY A 1 264 ? -6.262 -2.603 -17.087 1.00 88.31 264 GLY A N 1
ATOM 2031 C CA . GLY A 1 264 ? -6.081 -1.473 -17.995 1.00 88.31 264 GLY A CA 1
ATOM 2032 C C . GLY A 1 264 ? -5.797 -0.153 -17.278 1.00 88.31 264 GLY A C 1
ATOM 2033 O O . GLY A 1 264 ? -6.100 0.905 -17.822 1.00 88.31 264 GLY A O 1
ATOM 2034 N N . SER A 1 265 ? -5.236 -0.178 -16.065 1.00 92.06 265 SER A N 1
ATOM 2035 C CA . SER A 1 265 ? -4.827 1.042 -15.357 1.00 92.06 265 SER A CA 1
ATOM 2036 C C . SER A 1 265 ? -3.727 1.824 -16.075 1.00 92.06 265 SER A C 1
ATOM 2038 O O . SER A 1 265 ? -3.544 2.999 -15.774 1.00 92.06 265 SER A O 1
ATOM 2040 N N . GLY A 1 266 ? -2.977 1.176 -16.970 1.00 95.50 266 GLY A N 1
ATOM 2041 C CA . GLY A 1 266 ? -1.684 1.662 -17.443 1.00 95.50 266 GLY A CA 1
ATOM 2042 C C . GLY A 1 266 ? -0.558 1.302 -16.470 1.00 95.50 266 GLY A C 1
ATOM 2043 O O . GLY A 1 266 ? -0.808 0.880 -15.334 1.00 95.50 266 GLY A O 1
ATOM 2044 N N . LEU A 1 267 ? 0.681 1.464 -16.933 1.00 97.31 267 LEU A N 1
ATOM 2045 C CA . LEU A 1 267 ? 1.897 1.198 -16.165 1.00 97.31 267 LEU A CA 1
ATOM 2046 C C . LEU A 1 267 ? 1.994 2.179 -14.998 1.00 97.31 267 LEU A C 1
ATOM 2048 O O . LEU A 1 267 ? 2.041 3.390 -15.215 1.00 97.31 267 LEU A O 1
ATOM 2052 N N . LYS A 1 268 ? 2.054 1.674 -13.765 1.00 97.38 268 LYS A N 1
ATOM 2053 C CA . LYS A 1 268 ? 2.229 2.528 -12.590 1.00 97.38 268 LYS A CA 1
ATOM 2054 C C . LYS A 1 268 ? 3.710 2.801 -12.349 1.00 97.38 268 LYS A C 1
ATOM 20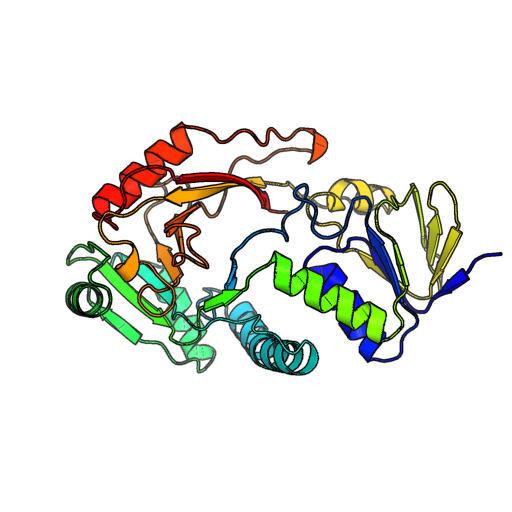56 O O . LYS A 1 268 ? 4.480 1.856 -12.199 1.00 97.38 268 LYS A O 1
ATOM 2061 N N . VAL A 1 269 ? 4.067 4.076 -12.215 1.00 97.50 269 VAL A N 1
ATOM 2062 C CA . VAL A 1 269 ? 5.378 4.548 -11.743 1.00 97.50 269 VAL A CA 1
ATOM 2063 C C . VAL A 1 269 ? 5.150 5.630 -10.691 1.00 97.50 269 VAL A C 1
ATOM 2065 O O . VAL A 1 269 ? 4.323 6.524 -10.867 1.00 97.50 269 VAL A O 1
ATOM 2068 N N . ALA A 1 270 ? 5.840 5.526 -9.562 1.00 95.94 270 ALA A N 1
ATOM 2069 C CA . ALA A 1 270 ? 5.667 6.416 -8.423 1.00 95.94 270 ALA A CA 1
ATOM 2070 C C . ALA A 1 270 ? 6.955 6.526 -7.598 1.00 95.94 270 ALA A C 1
ATOM 2072 O O . ALA A 1 270 ? 7.924 5.797 -7.812 1.00 95.94 270 ALA A O 1
ATOM 2073 N N . TRP A 1 271 ? 6.941 7.439 -6.630 1.00 94.38 271 TRP A N 1
ATOM 2074 C CA . TRP A 1 271 ? 8.079 7.744 -5.770 1.00 94.38 271 TRP A CA 1
ATOM 2075 C C . TRP A 1 271 ? 7.837 7.255 -4.344 1.00 94.38 271 TRP A C 1
AT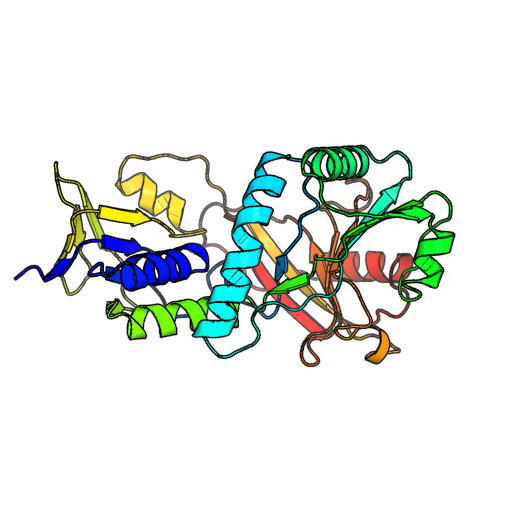OM 2077 O O . TRP A 1 271 ? 6.780 7.502 -3.759 1.00 94.38 271 TRP A O 1
ATOM 2087 N N . HIS A 1 272 ? 8.812 6.570 -3.751 1.00 92.50 272 HIS A N 1
ATOM 2088 C CA . HIS A 1 272 ? 8.772 6.203 -2.341 1.00 92.50 272 HIS A CA 1
ATOM 2089 C C . HIS A 1 272 ? 9.210 7.392 -1.477 1.00 92.50 272 HIS A C 1
ATOM 2091 O O . HIS A 1 272 ? 10.362 7.503 -1.062 1.00 92.50 272 HIS A O 1
ATOM 2097 N N . GLY A 1 273 ? 8.274 8.312 -1.259 1.00 88.56 273 GLY A N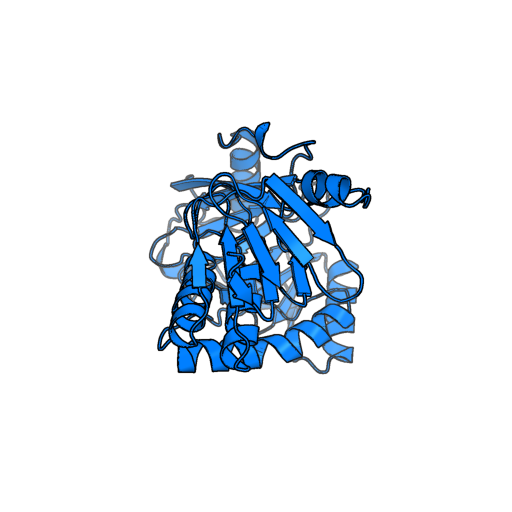 1
ATOM 2098 C CA . GLY A 1 273 ? 8.478 9.540 -0.499 1.00 88.56 273 GLY A CA 1
ATOM 2099 C C . GLY A 1 273 ? 7.757 10.718 -1.144 1.00 88.56 273 GLY A C 1
ATOM 2100 O O . GLY A 1 273 ? 7.029 10.558 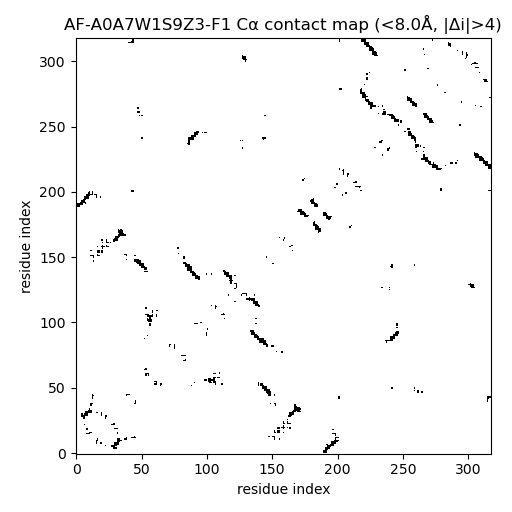-2.124 1.00 88.56 273 GLY A O 1
ATOM 2101 N N . GLY A 1 274 ? 7.933 11.902 -0.568 1.00 89.44 274 GLY A N 1
ATOM 2102 C CA . GLY A 1 274 ? 7.215 13.090 -0.999 1.00 89.44 274 GLY A CA 1
ATOM 2103 C C . GLY A 1 274 ? 7.359 14.269 -0.043 1.00 89.44 274 GLY A C 1
ATOM 2104 O O . GLY A 1 274 ? 8.262 14.314 0.795 1.00 89.44 274 GLY A O 1
ATOM 2105 N N . GLN A 1 275 ? 6.481 15.259 -0.188 1.00 90.62 275 GLN A N 1
ATOM 2106 C CA . GLN A 1 275 ? 6.496 16.454 0.654 1.00 90.62 275 GLN A CA 1
ATOM 2107 C C . GLN A 1 275 ? 5.882 16.154 2.024 1.00 90.62 275 GLN A C 1
ATOM 2109 O O . GLN A 1 275 ? 4.748 15.692 2.105 1.00 90.62 275 GLN A O 1
ATOM 2114 N N . LEU A 1 276 ? 6.614 16.451 3.098 1.00 92.62 276 LEU A N 1
ATOM 2115 C CA . LEU A 1 276 ? 6.075 16.397 4.456 1.00 92.62 276 LEU A CA 1
ATOM 2116 C C . LEU A 1 276 ? 5.163 17.598 4.722 1.00 92.62 276 LEU A C 1
ATOM 2118 O O . LEU A 1 276 ? 5.439 18.705 4.256 1.00 92.62 276 LEU A O 1
ATOM 2122 N N . PHE A 1 277 ? 4.110 17.383 5.501 1.00 90.69 277 PHE A N 1
ATOM 2123 C CA . PHE A 1 277 ? 3.180 18.429 5.924 1.00 90.69 277 PHE A CA 1
ATOM 2124 C C . PHE A 1 277 ? 2.679 18.165 7.351 1.00 90.69 277 PHE A C 1
ATOM 2126 O O . PHE A 1 277 ? 2.945 17.108 7.927 1.00 90.69 277 PHE A O 1
ATOM 2133 N N . ASN A 1 278 ? 2.000 19.144 7.958 1.00 89.31 278 ASN A N 1
ATOM 2134 C CA . ASN A 1 278 ? 1.656 19.074 9.379 1.00 89.31 278 ASN A CA 1
ATOM 2135 C C . ASN A 1 278 ? 0.367 18.301 9.640 1.00 89.31 278 ASN A C 1
ATOM 2137 O O . ASN A 1 278 ? 0.337 17.490 10.567 1.00 89.31 278 ASN A O 1
ATOM 2141 N N . HIS A 1 279 ? -0.673 18.557 8.840 1.00 91.50 279 HIS A N 1
ATOM 2142 C CA . HIS A 1 279 ? -2.002 18.000 9.064 1.00 91.50 279 HIS A CA 1
ATOM 2143 C C . HIS A 1 279 ? -2.694 17.571 7.750 1.00 91.50 279 HIS A C 1
ATOM 2145 O O . HIS A 1 279 ? -2.648 18.318 6.772 1.00 91.50 279 HIS A O 1
ATOM 2151 N N . PRO A 1 280 ? -3.394 16.414 7.690 1.00 89.88 280 PRO A N 1
ATOM 2152 C CA . PRO A 1 280 ? -4.067 15.930 6.469 1.00 89.88 280 PRO A CA 1
ATOM 2153 C C . PRO A 1 280 ? -5.124 16.857 5.862 1.00 89.88 280 PRO A C 1
ATOM 2155 O O . PRO A 1 280 ? -5.466 16.700 4.693 1.00 89.88 280 PRO A O 1
ATOM 2158 N N . SER A 1 281 ? -5.652 17.814 6.627 1.00 88.88 281 SER A N 1
ATOM 2159 C CA . SER A 1 281 ? -6.595 18.822 6.114 1.00 88.88 281 SER A CA 1
ATOM 2160 C C . SER A 1 281 ? -5.934 19.906 5.259 1.00 88.88 281 SER A C 1
ATOM 2162 O O . SER A 1 281 ? -6.641 20.612 4.549 1.00 88.88 281 SER A O 1
ATOM 2164 N N . GLU A 1 282 ? -4.609 20.049 5.321 1.00 89.00 282 GLU A N 1
ATOM 2165 C CA . GLU A 1 282 ? -3.854 21.077 4.590 1.00 89.00 282 GLU A CA 1
ATOM 2166 C C . GLU A 1 282 ? -3.479 20.633 3.172 1.00 89.00 282 GLU A C 1
ATOM 2168 O O . GLU A 1 282 ? -2.882 21.399 2.416 1.00 89.00 282 GLU A O 1
ATOM 2173 N N . ILE A 1 283 ? -3.756 19.378 2.820 1.00 89.19 283 ILE A N 1
ATOM 2174 C CA . ILE A 1 283 ? -3.145 18.775 1.647 1.00 89.19 283 ILE A CA 1
ATOM 2175 C C . ILE A 1 283 ? -3.840 19.179 0.344 1.00 89.19 283 ILE A C 1
ATOM 2177 O O . ILE A 1 283 ? -5.063 19.113 0.208 1.00 89.19 283 ILE A O 1
ATOM 2181 N N . ASP A 1 284 ? -3.024 19.530 -0.647 1.00 89.62 284 ASP A N 1
ATOM 2182 C CA . ASP A 1 284 ? -3.454 19.698 -2.029 1.00 89.62 284 ASP A CA 1
ATOM 2183 C C . ASP A 1 284 ? -3.319 18.369 -2.789 1.00 89.62 284 ASP A C 1
ATOM 2185 O O . ASP A 1 284 ? -2.217 17.843 -3.001 1.00 89.62 284 ASP A O 1
ATOM 2189 N N . TYR A 1 285 ? -4.465 17.824 -3.199 1.00 90.50 285 TYR A N 1
ATOM 2190 C CA . TYR A 1 285 ? -4.553 16.587 -3.977 1.00 90.50 285 TYR A CA 1
ATOM 2191 C C . TYR A 1 285 ? -4.301 16.795 -5.477 1.00 90.50 285 TYR A C 1
ATOM 2193 O O . TYR A 1 285 ? -4.337 15.825 -6.238 1.00 90.50 285 TYR A O 1
ATOM 2201 N N . THR A 1 286 ? -4.028 18.025 -5.918 1.00 92.75 286 THR A N 1
ATOM 2202 C CA . THR A 1 286 ? -3.671 18.324 -7.307 1.00 92.75 286 THR A CA 1
ATOM 2203 C C . THR A 1 286 ? -2.325 17.683 -7.644 1.00 92.75 286 THR A C 1
ATOM 2205 O O . THR A 1 286 ? -1.340 17.928 -6.938 1.00 92.75 286 THR A O 1
ATOM 2208 N N . PRO A 1 287 ? -2.237 16.856 -8.700 1.00 94.06 287 PRO A N 1
ATOM 2209 C CA . PRO A 1 287 ? -0.962 16.318 -9.144 1.00 94.06 287 PRO A CA 1
ATOM 2210 C C . PRO A 1 287 ? 0.026 17.413 -9.564 1.00 94.06 287 PRO A C 1
ATOM 2212 O O . PRO A 1 287 ? -0.338 18.396 -10.205 1.00 94.06 287 PRO A O 1
ATOM 2215 N N . VAL A 1 288 ? 1.297 17.219 -9.228 1.00 94.06 288 VAL A N 1
ATOM 2216 C CA . VAL A 1 288 ? 2.399 18.135 -9.518 1.00 94.06 288 VAL A CA 1
ATOM 2217 C C . VAL A 1 288 ? 3.082 17.715 -10.818 1.00 94.06 288 VAL A C 1
ATOM 2219 O O . VAL A 1 288 ? 3.537 16.576 -10.951 1.00 94.06 288 VAL A O 1
ATOM 2222 N N . GLN A 1 289 ? 3.187 18.655 -11.764 1.00 95.44 289 GLN A N 1
ATOM 2223 C CA . GLN A 1 289 ? 3.756 18.413 -13.095 1.00 95.44 289 GLN A CA 1
ATOM 2224 C C . GLN A 1 289 ? 5.238 18.023 -13.050 1.00 95.44 289 GLN A C 1
ATOM 2226 O O . GLN A 1 289 ? 5.648 17.114 -13.759 1.00 95.44 289 GLN A O 1
ATOM 2231 N N . SER A 1 290 ? 6.040 18.629 -12.172 1.00 94.06 290 SER A N 1
ATOM 2232 C CA . SER A 1 290 ? 7.469 18.300 -12.084 1.00 94.06 290 SER A CA 1
ATOM 2233 C C . SER A 1 290 ? 7.736 16.862 -11.616 1.00 94.06 290 SER A C 1
ATOM 2235 O O . SER A 1 290 ? 8.750 16.278 -11.995 1.00 94.06 290 SER A O 1
ATOM 2237 N N . GLU A 1 291 ? 6.828 16.255 -10.840 1.00 94.44 291 GLU A N 1
ATOM 2238 C CA . GLU A 1 291 ? 6.906 14.832 -10.483 1.00 94.44 291 GLU A CA 1
ATOM 2239 C C . GLU A 1 291 ? 6.578 13.925 -11.680 1.00 94.44 291 GLU A C 1
ATOM 2241 O O . GLU A 1 291 ? 7.194 12.868 -11.826 1.00 94.44 291 GLU A O 1
ATOM 2246 N N . ILE A 1 292 ? 5.656 14.359 -12.551 1.00 96.19 292 ILE A N 1
ATOM 2247 C CA . ILE A 1 292 ? 5.316 13.682 -13.813 1.00 96.19 292 ILE A CA 1
ATOM 2248 C C . ILE A 1 292 ? 6.494 13.758 -14.783 1.00 96.19 292 ILE A C 1
ATOM 2250 O O . ILE A 1 292 ? 6.899 12.736 -15.332 1.00 96.19 292 ILE A O 1
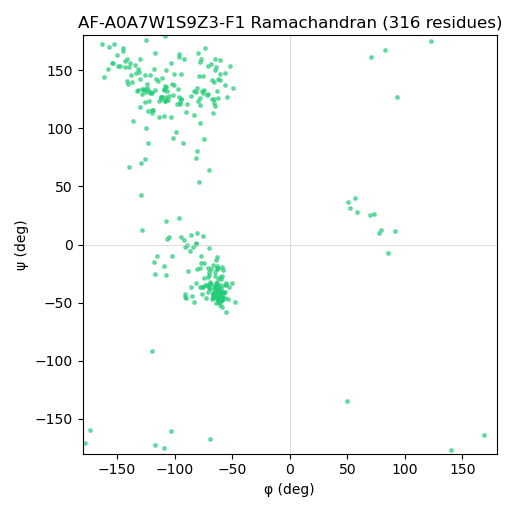ATOM 2254 N N . ASP A 1 293 ? 7.093 14.937 -14.947 1.00 95.62 293 ASP A N 1
ATOM 2255 C CA . ASP A 1 293 ? 8.247 15.142 -15.827 1.00 95.62 293 ASP A CA 1
ATOM 2256 C C . ASP A 1 293 ? 9.446 14.295 -15.376 1.00 95.62 293 ASP A C 1
ATOM 2258 O O . ASP A 1 293 ? 10.130 13.676 -16.195 1.00 95.62 293 ASP A O 1
ATOM 2262 N N . LEU A 1 294 ? 9.677 14.203 -14.060 1.00 95.00 294 LEU A N 1
ATOM 2263 C CA . LEU A 1 294 ? 10.714 13.338 -13.501 1.00 95.00 294 LEU A CA 1
ATOM 2264 C C . LEU A 1 294 ? 10.422 11.853 -13.763 1.00 95.00 294 LEU A C 1
ATOM 2266 O O . LEU A 1 294 ? 11.350 11.089 -14.030 1.00 95.00 294 LEU A O 1
ATOM 2270 N N . ALA A 1 295 ? 9.152 11.440 -13.723 1.00 96.44 295 ALA A N 1
ATOM 2271 C CA . ALA A 1 295 ? 8.766 10.058 -13.988 1.00 96.44 295 ALA A CA 1
ATOM 2272 C C . ALA A 1 295 ? 8.941 9.725 -15.471 1.00 96.44 295 ALA A C 1
ATOM 2274 O O . ALA A 1 295 ? 9.494 8.681 -15.793 1.00 96.44 295 ALA A O 1
ATOM 2275 N N . LEU A 1 296 ? 8.585 10.641 -16.375 1.00 96.31 296 LEU A N 1
ATOM 2276 C CA . LEU A 1 296 ? 8.851 10.513 -17.810 1.00 96.31 296 LEU A CA 1
ATOM 2277 C C . LEU A 1 296 ? 10.352 10.442 -18.116 1.00 96.31 296 LEU A C 1
ATOM 2279 O O . LEU A 1 296 ? 10.767 9.640 -18.950 1.00 96.31 296 LEU A O 1
ATOM 2283 N N . LYS A 1 297 ? 11.184 11.215 -17.405 1.00 95.50 297 LYS A N 1
ATOM 2284 C CA . LYS A 1 297 ? 12.650 11.114 -17.489 1.00 95.50 297 LYS A CA 1
ATOM 2285 C C . LYS A 1 297 ? 13.163 9.750 -17.011 1.00 95.50 297 LYS A C 1
ATOM 2287 O O . LYS A 1 297 ? 14.056 9.186 -17.634 1.00 95.50 297 LYS A O 1
ATOM 2292 N N . PHE A 1 298 ? 12.609 9.219 -15.922 1.00 97.38 298 PHE A N 1
ATOM 2293 C CA . PHE A 1 298 ? 12.916 7.861 -15.468 1.00 97.38 298 PHE A CA 1
ATOM 2294 C C . PHE A 1 298 ? 12.512 6.823 -16.528 1.00 97.38 298 PHE A C 1
ATOM 2296 O O . PHE A 1 298 ? 13.313 5.961 -16.885 1.00 97.38 298 PHE A O 1
ATOM 2303 N N . GLY A 1 299 ? 11.300 6.938 -17.078 1.00 96.94 299 GLY A N 1
ATOM 2304 C CA . GLY A 1 299 ? 10.791 6.022 -18.093 1.00 96.94 299 GLY A CA 1
ATOM 2305 C C . GLY A 1 299 ? 11.602 6.043 -19.382 1.00 96.94 299 GLY A C 1
ATOM 2306 O O . GLY A 1 299 ? 11.979 4.988 -19.866 1.00 96.94 299 GLY A O 1
ATOM 2307 N N . SER A 1 300 ? 11.988 7.212 -19.895 1.00 95.62 300 SER A N 1
ATOM 2308 C CA . SER A 1 300 ? 12.803 7.278 -21.117 1.00 95.62 300 SER A CA 1
ATOM 2309 C C . SER A 1 300 ? 14.160 6.580 -20.976 1.00 95.62 300 SER A C 1
ATOM 2311 O O . SER A 1 300 ? 14.693 6.071 -21.961 1.00 95.62 300 SER A O 1
ATOM 2313 N N . LYS A 1 301 ? 14.707 6.520 -19.755 1.00 96.81 301 LYS A N 1
ATOM 2314 C CA . LYS A 1 301 ? 15.961 5.822 -19.460 1.00 96.81 301 LYS A CA 1
ATOM 2315 C C . LYS A 1 301 ? 15.759 4.325 -19.233 1.00 96.81 301 LYS A C 1
ATOM 2317 O O . LYS A 1 301 ? 16.489 3.540 -19.831 1.00 96.81 301 LYS A O 1
ATOM 2322 N N . TYR A 1 302 ? 14.800 3.938 -18.389 1.00 98.06 302 TYR A N 1
ATOM 2323 C CA . TYR A 1 302 ? 14.682 2.566 -17.875 1.00 98.06 302 TYR A CA 1
ATOM 2324 C C . TYR A 1 302 ? 13.494 1.772 -18.421 1.00 98.06 302 TYR A C 1
ATOM 2326 O O . TYR A 1 302 ? 13.506 0.552 -18.324 1.00 98.06 302 TYR A O 1
ATOM 2334 N N . LEU A 1 303 ? 12.479 2.425 -18.985 1.00 97.81 303 LEU A N 1
ATOM 2335 C CA . LEU A 1 303 ? 11.231 1.833 -19.488 1.00 97.81 303 LEU A CA 1
ATOM 2336 C C . LEU A 1 303 ? 10.838 2.507 -20.820 1.00 97.81 303 LEU A C 1
ATOM 2338 O O . LEU A 1 303 ? 9.845 3.235 -20.864 1.00 97.81 303 LEU A O 1
ATOM 2342 N N . PRO A 1 304 ? 11.620 2.325 -21.900 1.00 96.00 304 PRO A N 1
ATOM 2343 C CA . PRO A 1 304 ? 11.556 3.171 -23.098 1.00 96.00 304 PRO A CA 1
ATOM 2344 C C . PRO A 1 304 ? 10.222 3.124 -23.863 1.00 96.00 304 PRO A C 1
ATOM 2346 O O . PRO A 1 304 ? 9.934 4.044 -24.626 1.00 96.00 304 PRO A O 1
ATOM 2349 N N . ASP A 1 305 ? 9.386 2.101 -23.652 1.00 95.56 305 ASP A N 1
ATOM 2350 C CA . ASP A 1 305 ? 8.035 2.049 -24.230 1.00 95.56 305 ASP A CA 1
ATOM 2351 C C . ASP A 1 305 ? 7.030 2.946 -23.489 1.00 95.56 305 ASP A C 1
ATOM 2353 O O . ASP A 1 305 ? 5.909 3.110 -23.972 1.00 95.56 305 ASP A O 1
ATOM 2357 N N . MET A 1 306 ? 7.384 3.508 -22.327 1.00 97.44 306 MET A N 1
ATOM 2358 C CA . MET A 1 306 ? 6.536 4.421 -21.560 1.00 97.44 306 MET A CA 1
ATOM 2359 C C . MET A 1 306 ? 6.429 5.777 -22.260 1.00 97.44 306 MET A C 1
ATOM 2361 O O . MET A 1 306 ? 7.436 6.391 -22.602 1.00 97.44 306 MET A O 1
ATOM 2365 N N . THR A 1 307 ? 5.201 6.258 -22.459 1.00 94.69 307 THR A N 1
ATOM 2366 C CA . THR A 1 307 ? 4.931 7.432 -23.303 1.00 94.69 307 THR A CA 1
ATOM 2367 C C . THR A 1 307 ? 4.279 8.579 -22.538 1.00 94.69 307 THR A C 1
ATOM 2369 O O . THR A 1 307 ? 4.971 9.445 -22.018 1.00 94.69 307 THR A O 1
ATOM 2372 N N . GLY A 1 308 ? 2.949 8.635 -22.513 1.00 93.94 308 GLY A N 1
ATOM 2373 C CA . GLY A 1 308 ? 2.180 9.742 -21.960 1.00 93.94 308 GLY A CA 1
ATOM 2374 C C . GLY A 1 308 ? 1.594 9.424 -20.593 1.00 93.94 308 GLY A C 1
ATOM 2375 O O . GLY A 1 308 ? 1.353 8.265 -20.256 1.00 93.94 308 GLY A O 1
ATOM 2376 N N . LEU A 1 309 ? 1.320 10.469 -19.812 1.00 97.44 309 LEU A N 1
ATOM 2377 C CA . LEU A 1 309 ? 0.541 10.335 -18.588 1.00 97.44 309 LEU A CA 1
ATOM 2378 C C . LEU A 1 309 ? -0.905 9.963 -18.938 1.00 97.44 309 LEU A C 1
ATOM 2380 O O . LEU A 1 309 ? -1.581 10.685 -19.666 1.00 97.44 309 LEU A O 1
ATOM 2384 N N . ARG A 1 310 ? -1.388 8.869 -18.360 1.00 96.38 310 ARG A N 1
ATOM 2385 C CA . ARG A 1 310 ? -2.793 8.459 -18.411 1.00 96.38 310 ARG A CA 1
ATOM 2386 C C . ARG A 1 310 ? -3.584 9.041 -17.246 1.00 96.38 310 ARG A C 1
ATOM 2388 O O . ARG A 1 310 ? -4.691 9.538 -17.423 1.00 96.38 310 ARG A O 1
ATOM 2395 N N . ALA A 1 311 ? -3.029 8.947 -16.041 1.00 95.81 311 ALA A N 1
ATOM 2396 C CA . ALA A 1 311 ? -3.646 9.458 -14.824 1.00 95.81 311 ALA A CA 1
ATOM 2397 C C . ALA A 1 311 ? -2.592 9.709 -13.745 1.00 95.81 311 ALA A C 1
ATOM 2399 O O . ALA A 1 311 ? -1.598 8.995 -13.666 1.00 95.81 311 ALA A O 1
ATOM 2400 N N . ALA A 1 312 ? -2.843 10.671 -12.862 1.00 95.31 312 ALA A N 1
ATOM 2401 C CA . ALA A 1 312 ? -2.056 10.881 -11.653 1.00 95.31 312 ALA A CA 1
ATOM 2402 C C . ALA A 1 312 ? -2.985 11.086 -10.458 1.00 95.31 312 ALA A C 1
ATOM 2404 O O . ALA A 1 312 ? -4.091 11.610 -10.607 1.00 95.31 312 ALA A O 1
ATOM 2405 N N . ARG A 1 313 ? -2.551 10.641 -9.279 1.00 92.19 313 ARG A N 1
ATOM 2406 C CA . ARG A 1 313 ? -3.301 10.758 -8.024 1.00 92.19 313 ARG A CA 1
ATOM 2407 C C . ARG A 1 313 ? -2.356 11.026 -6.869 1.00 92.19 313 ARG A C 1
ATOM 2409 O O . ARG A 1 313 ? -1.206 10.596 -6.892 1.00 92.19 313 ARG A O 1
ATOM 2416 N N . VAL A 1 314 ? -2.869 11.694 -5.845 1.00 91.81 314 VAL A N 1
ATOM 2417 C CA . VAL A 1 314 ? -2.135 11.991 -4.616 1.00 91.81 314 VAL A CA 1
ATOM 2418 C C . VAL A 1 314 ? -2.661 11.117 -3.485 1.00 91.81 314 VAL A C 1
ATOM 2420 O O . VAL A 1 314 ? -3.859 11.096 -3.214 1.00 91.81 314 VAL A O 1
ATOM 2423 N N . CYS A 1 315 ? -1.765 10.407 -2.812 1.00 89.44 315 CYS A N 1
ATOM 2424 C CA . CYS A 1 315 ? -2.039 9.609 -1.625 1.00 89.44 315 CYS A CA 1
ATOM 2425 C C . CYS A 1 315 ? -1.121 10.031 -0.470 1.00 89.44 315 CYS A C 1
ATOM 2427 O O . CYS A 1 315 ? -0.268 10.909 -0.622 1.00 89.44 315 CYS A O 1
ATOM 2429 N N . LEU A 1 316 ? -1.320 9.427 0.702 1.00 90.31 316 LEU A N 1
ATOM 2430 C CA . LEU A 1 316 ? -0.583 9.783 1.913 1.00 90.31 316 LEU A CA 1
ATOM 2431 C C . LEU A 1 316 ? 0.281 8.628 2.405 1.00 90.31 316 LEU A C 1
ATOM 2433 O O . LEU A 1 316 ? -0.192 7.489 2.437 1.00 90.31 316 LEU A O 1
ATOM 2437 N N . TYR A 1 317 ? 1.470 8.929 2.919 1.00 88.44 317 TYR A N 1
ATOM 2438 C CA . TYR A 1 317 ? 2.088 8.123 3.977 1.00 88.44 317 TYR A CA 1
ATOM 2439 C C . TYR A 1 317 ? 1.801 8.741 5.354 1.00 88.44 317 TYR A C 1
ATOM 2441 O O . TYR A 1 317 ? 1.387 9.902 5.459 1.00 88.44 317 TYR A O 1
ATOM 2449 N N . THR A 1 318 ? 1.964 7.932 6.399 1.00 73.69 318 THR A N 1
ATOM 2450 C CA . THR A 1 318 ? 1.802 8.300 7.812 1.00 73.69 318 THR A CA 1
ATOM 2451 C C . THR A 1 318 ? 3.146 8.231 8.509 1.00 73.69 318 THR A C 1
ATOM 2453 O O . THR A 1 318 ? 3.861 7.239 8.246 1.00 73.69 318 THR A O 1
#

Sequence (318 aa):
MATNFDAIVLGAGAMGSAAAYYLAKAGQRVLLLEQFEFNHQKGSSYGLSRIIRYAYDFPQYVELAKAVYPMWAELEAEAGETLYTRTGGIDFGAANDEGMSKIASSLTEGNIPFEMMSAQEARKSFPQFNLSDDMQVLYQGDAGILPASKCVLAHLRLAEKHGAVLKPNTQIVSVTAHKDSVEVKTADETYTATKMVITAGSWAKDFLATLGLNLPLMPCRCQEMYFETNNPANYEIGRFPAFIAHLPSTEYKFMPYGMASNQGSGLKVAWHGGQLFNHPSEIDYTPVQSEIDLALKFGSKYLPDMTGLRAARVCLYT

Secondary structure 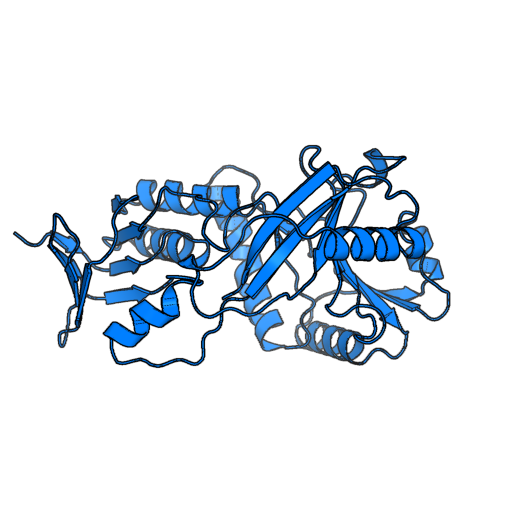(DSSP, 8-state):
-PEEEEEEEE--SHHHHHHHHHHHHTT--EEEE-SS-TT-TTSSS-SS-EEE-S--SSHHHHHHHHHHHHHHHHHHHHHTS---EE--EEEEEETT-HHHHHHHHHHHHTT---EEEEHHHHHHH-TT----TTEEEEEETT-EEE-HHHHHHHHHHHHHHTT-EEESS----EEEE-SS-EEEE-SS-EEEEEEEEE--GGGHHHHHHHTT-------EEEEEEEEEESSGGGGBTTTS-EEEEE--TTTSSSEEEEE-BSTT--EEEEEE--EE-S-GGG---SPPHHHHHHHHHHHHHH-TTEEEEEEEEEEEE-